Protein AF-A0A3C0EAF1-F1 (afdb_monomer_lite)

Structure (mmCIF, N/CA/C/O backbone):
data_AF-A0A3C0EAF1-F1
#
_entry.id   AF-A0A3C0EAF1-F1
#
loop_
_atom_site.group_PDB
_atom_site.id
_atom_site.type_symbol
_atom_site.label_atom_id
_atom_site.label_alt_id
_atom_site.label_comp_id
_atom_site.label_asym_id
_atom_site.label_entity_id
_atom_site.label_seq_id
_atom_site.pdbx_PDB_ins_code
_atom_site.Cartn_x
_atom_site.Cartn_y
_atom_site.Cartn_z
_atom_site.occupancy
_atom_site.B_iso_or_equiv
_atom_site.auth_seq_id
_atom_site.auth_comp_id
_atom_site.auth_asym_id
_atom_site.auth_atom_id
_atom_site.pdbx_PDB_model_num
ATOM 1 N N . GLY A 1 1 ? -20.455 -14.169 -0.535 1.00 46.34 1 GLY A N 1
ATOM 2 C CA . GLY A 1 1 ? -19.881 -13.052 -1.312 1.00 46.34 1 GLY A CA 1
ATOM 3 C C . GLY A 1 1 ? -18.701 -12.493 -0.552 1.00 46.34 1 GLY A C 1
ATOM 4 O O . GLY A 1 1 ? -18.657 -12.660 0.659 1.00 46.34 1 GLY A O 1
ATOM 5 N N . VAL A 1 2 ? -17.739 -11.881 -1.233 1.00 56.22 2 VAL A N 1
ATOM 6 C CA . VAL A 1 2 ? -16.547 -11.317 -0.595 1.00 56.22 2 VAL A CA 1
ATOM 7 C C . VAL A 1 2 ? -16.363 -9.895 -1.119 1.00 56.22 2 VAL A C 1
ATOM 9 O O . VAL A 1 2 ? -16.446 -9.686 -2.329 1.00 56.22 2 VAL A O 1
ATOM 12 N N . ARG A 1 3 ? -16.183 -8.911 -0.231 1.00 74.06 3 ARG A N 1
ATOM 13 C CA . ARG A 1 3 ? -16.094 -7.487 -0.600 1.00 74.06 3 ARG A CA 1
ATOM 14 C C . ARG A 1 3 ? -14.735 -6.917 -0.201 1.00 74.06 3 ARG A C 1
ATOM 16 O O . ARG A 1 3 ? -14.158 -7.319 0.808 1.00 74.06 3 ARG A O 1
ATOM 23 N N . ARG A 1 4 ? -14.242 -5.956 -0.991 1.00 83.31 4 ARG A N 1
ATOM 24 C CA . ARG A 1 4 ? -13.097 -5.114 -0.617 1.00 83.31 4 ARG A CA 1
ATOM 25 C C . ARG A 1 4 ? -13.364 -4.461 0.738 1.00 83.31 4 ARG A C 1
ATOM 27 O O . ARG A 1 4 ? -14.436 -3.886 0.929 1.00 83.31 4 ARG A O 1
ATOM 34 N N . SER A 1 5 ? -12.394 -4.544 1.645 1.00 92.19 5 SER A N 1
ATOM 35 C CA . SER A 1 5 ? -12.502 -3.965 2.980 1.00 92.19 5 SER A CA 1
ATOM 36 C C . SER A 1 5 ? -11.502 -2.821 3.172 1.00 92.19 5 SER A C 1
ATOM 38 O O . SER A 1 5 ? -10.292 -3.059 3.267 1.00 92.19 5 SER A O 1
ATOM 40 N N . PRO A 1 6 ? -11.979 -1.569 3.281 1.00 95.62 6 PRO A N 1
ATOM 41 C CA . PRO A 1 6 ? -11.163 -0.439 3.717 1.00 95.62 6 PRO A CA 1
ATOM 42 C C . PRO A 1 6 ? -10.532 -0.655 5.092 1.00 95.62 6 PRO A C 1
ATOM 44 O O . PRO A 1 6 ? -9.371 -0.299 5.286 1.00 95.62 6 PRO A O 1
ATOM 47 N N . TYR A 1 7 ? -11.262 -1.284 6.017 1.00 96.50 7 TYR A N 1
ATOM 48 C CA . TYR A 1 7 ? -10.793 -1.589 7.367 1.00 96.50 7 TYR A CA 1
ATOM 49 C C . TYR A 1 7 ? -9.615 -2.561 7.348 1.00 96.50 7 TYR A C 1
ATOM 51 O O . TYR A 1 7 ? -8.527 -2.233 7.824 1.00 96.50 7 TYR A O 1
ATOM 59 N N . ARG A 1 8 ? -9.779 -3.727 6.723 1.00 95.88 8 ARG A N 1
ATOM 60 C CA . ARG A 1 8 ? -8.709 -4.720 6.633 1.00 95.88 8 ARG A CA 1
ATOM 61 C C . ARG A 1 8 ? -7.520 -4.201 5.844 1.00 95.88 8 ARG A C 1
ATOM 63 O O . ARG A 1 8 ? -6.385 -4.420 6.253 1.00 95.88 8 ARG A O 1
ATOM 70 N N . THR A 1 9 ? -7.766 -3.441 4.776 1.00 95.50 9 THR A N 1
ATOM 71 C CA . THR A 1 9 ? -6.707 -2.764 4.015 1.00 95.50 9 THR A CA 1
ATOM 72 C C . THR A 1 9 ? -5.908 -1.812 4.908 1.00 95.50 9 THR A C 1
ATOM 74 O O . THR A 1 9 ? -4.679 -1.873 4.927 1.00 95.50 9 THR A O 1
ATOM 77 N N . LEU A 1 10 ? -6.582 -0.958 5.682 1.00 97.38 10 LEU A N 1
ATOM 78 C CA . LEU A 1 10 ? -5.939 -0.025 6.607 1.00 97.38 10 LEU A CA 1
ATOM 79 C C . LEU A 1 10 ? -5.069 -0.762 7.628 1.00 97.38 10 LEU A C 1
ATOM 81 O O . LEU A 1 10 ? -3.889 -0.438 7.765 1.00 97.38 10 LEU A O 1
ATOM 85 N N . ILE A 1 11 ? -5.628 -1.767 8.305 1.00 96.69 11 ILE A N 1
ATOM 86 C CA . ILE A 1 11 ? -4.909 -2.542 9.322 1.00 96.69 11 ILE A CA 1
ATOM 87 C C . ILE A 1 11 ? -3.706 -3.260 8.712 1.00 96.69 11 ILE A C 1
ATOM 89 O O . ILE A 1 11 ? -2.589 -3.123 9.211 1.00 96.69 11 ILE A O 1
ATOM 93 N N . LEU A 1 12 ? -3.901 -3.970 7.603 1.00 95.19 12 LEU A N 1
ATOM 94 C CA . LEU A 1 12 ? -2.853 -4.738 6.941 1.00 95.19 12 LEU A CA 1
ATOM 95 C C . LEU A 1 12 ? -1.679 -3.847 6.526 1.00 95.19 12 LEU A C 1
ATOM 97 O O . LEU A 1 12 ? -0.526 -4.117 6.876 1.00 95.19 12 LEU A O 1
ATOM 101 N N . PHE A 1 13 ? -1.949 -2.755 5.806 1.00 94.12 13 PHE A N 1
ATOM 102 C CA . PHE A 1 13 ? -0.883 -1.868 5.343 1.00 94.12 13 PHE A CA 1
ATOM 103 C C . PHE A 1 13 ? -0.254 -1.068 6.488 1.00 94.12 13 PHE A C 1
ATOM 105 O O . PHE A 1 13 ? 0.956 -0.832 6.450 1.00 94.12 13 PHE A O 1
ATOM 112 N N . GLY A 1 14 ? -1.013 -0.713 7.526 1.00 94.75 14 GLY A N 1
ATOM 113 C CA . GLY A 1 14 ? -0.477 -0.089 8.736 1.00 94.75 14 GLY A CA 1
ATOM 114 C C . GLY A 1 14 ? 0.487 -0.994 9.507 1.00 94.75 14 GLY A C 1
ATOM 115 O O . GLY A 1 14 ? 1.569 -0.557 9.902 1.00 94.75 14 GLY A O 1
ATOM 116 N N . LEU A 1 15 ? 0.161 -2.283 9.640 1.00 94.31 15 LEU A N 1
ATOM 117 C CA . LEU A 1 15 ? 1.018 -3.273 10.303 1.00 94.31 15 LEU A CA 1
ATOM 118 C C . LEU A 1 15 ? 2.218 -3.712 9.446 1.00 94.31 15 LEU A C 1
ATOM 120 O O . LEU A 1 15 ? 3.206 -4.225 9.983 1.00 94.31 15 LEU A O 1
ATOM 124 N N . SER A 1 16 ? 2.183 -3.481 8.129 1.00 90.44 16 SER A N 1
ATOM 125 C CA . SER A 1 16 ? 3.264 -3.873 7.209 1.00 90.44 16 SER A CA 1
ATOM 126 C C . SER A 1 16 ? 4.592 -3.152 7.467 1.00 90.44 16 SER A C 1
ATOM 128 O O . SER A 1 16 ? 5.666 -3.659 7.132 1.00 90.44 16 SER A O 1
ATOM 130 N N . ALA A 1 17 ? 4.555 -1.974 8.096 1.00 84.06 17 ALA A N 1
ATOM 131 C CA . ALA A 1 17 ? 5.750 -1.184 8.349 1.00 84.06 17 ALA A CA 1
ATOM 132 C C . ALA A 1 17 ? 6.759 -1.956 9.221 1.00 84.06 17 ALA A C 1
ATOM 134 O O . ALA A 1 17 ? 6.508 -2.240 10.391 1.00 84.06 17 ALA A O 1
ATOM 135 N N . ARG A 1 18 ? 7.941 -2.243 8.653 1.00 79.75 18 ARG A N 1
ATOM 136 C CA . ARG A 1 18 ? 9.052 -2.965 9.314 1.00 79.75 18 ARG A CA 1
ATOM 137 C C . ARG A 1 18 ? 8.671 -4.380 9.788 1.00 79.75 18 ARG A C 1
ATOM 139 O O . ARG A 1 18 ? 9.270 -4.892 10.741 1.00 79.75 18 ARG A O 1
ATOM 146 N N . THR A 1 19 ? 7.714 -5.014 9.112 1.00 87.25 19 THR A N 1
ATOM 147 C CA . THR A 1 19 ? 7.252 -6.383 9.381 1.00 87.25 19 THR A CA 1
ATOM 148 C C . THR A 1 19 ? 7.494 -7.243 8.144 1.00 87.25 19 THR A C 1
ATOM 150 O O . THR A 1 19 ? 7.142 -6.847 7.040 1.00 87.25 19 THR A O 1
ATOM 153 N N . LYS A 1 20 ? 8.130 -8.410 8.310 1.00 86.75 20 LYS A N 1
ATOM 154 C CA . LYS A 1 20 ? 8.327 -9.368 7.207 1.00 86.75 20 LYS A CA 1
ATOM 155 C C . LYS A 1 20 ? 6.996 -10.022 6.836 1.00 86.75 20 LYS A C 1
ATOM 157 O O . LYS A 1 20 ? 6.225 -10.339 7.738 1.00 86.75 20 LYS A O 1
ATOM 162 N N . ASP A 1 21 ? 6.793 -10.326 5.558 1.00 84.25 21 ASP A N 1
ATOM 163 C CA . ASP A 1 21 ? 5.508 -10.802 5.022 1.00 84.25 21 ASP A CA 1
ATOM 164 C C . ASP A 1 21 ? 4.920 -11.998 5.784 1.00 84.25 21 ASP A C 1
ATOM 166 O O . ASP A 1 21 ? 3.780 -11.926 6.228 1.00 84.25 21 ASP A O 1
ATOM 170 N N . ARG A 1 22 ? 5.706 -13.054 6.050 1.00 86.00 22 ARG A N 1
ATOM 171 C CA . ARG A 1 22 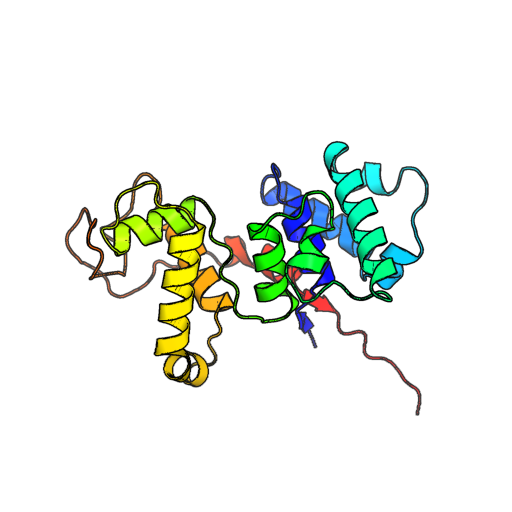? 5.225 -14.228 6.814 1.00 86.00 22 ARG A CA 1
ATOM 172 C C . ARG A 1 22 ? 4.714 -13.872 8.214 1.00 86.00 22 ARG A C 1
ATOM 174 O O . ARG A 1 22 ? 3.721 -14.426 8.673 1.00 86.00 22 ARG A O 1
ATOM 181 N N . LEU A 1 23 ? 5.403 -12.959 8.902 1.00 89.69 23 LEU A N 1
ATOM 182 C CA . LEU A 1 23 ? 4.977 -12.496 10.222 1.00 89.69 23 LEU A CA 1
ATOM 183 C C . LEU A 1 23 ? 3.741 -11.596 10.104 1.00 89.69 23 LEU A C 1
ATOM 185 O O . LEU A 1 23 ? 2.826 -11.730 10.907 1.00 89.69 23 LEU A O 1
ATOM 189 N N . LEU A 1 24 ? 3.699 -10.722 9.095 1.00 91.06 24 LEU A N 1
ATOM 190 C CA . LEU A 1 24 ? 2.567 -9.833 8.846 1.00 91.06 24 LEU A CA 1
ATOM 191 C C . LEU A 1 24 ? 1.280 -10.616 8.586 1.00 91.06 24 LEU A C 1
ATOM 193 O O . LEU A 1 24 ? 0.262 -10.297 9.190 1.00 91.06 24 LEU A O 1
ATOM 197 N N . VAL A 1 25 ? 1.333 -11.639 7.729 1.00 90.12 25 VAL A N 1
ATOM 198 C CA . VAL A 1 25 ? 0.182 -12.494 7.408 1.00 90.12 25 VAL A CA 1
ATOM 199 C C . VAL A 1 25 ? -0.364 -13.137 8.681 1.00 90.12 25 VAL A C 1
ATOM 201 O O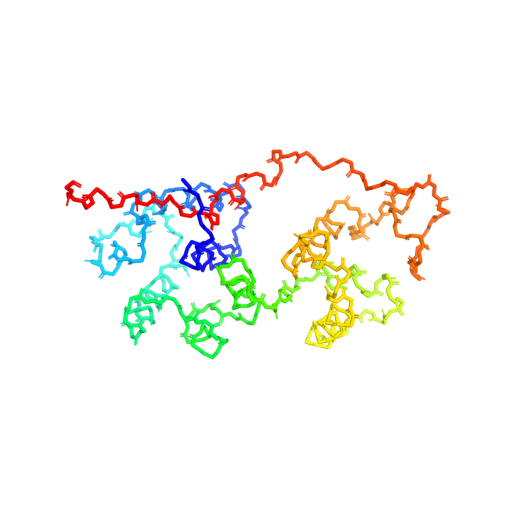 . VAL A 1 25 ? -1.547 -12.992 8.984 1.00 90.12 25 VAL A O 1
ATOM 204 N N . ARG A 1 26 ? 0.509 -13.750 9.492 1.00 90.69 26 ARG A N 1
ATOM 205 C CA . ARG A 1 26 ? 0.120 -14.348 10.778 1.00 90.69 26 ARG A CA 1
ATOM 206 C C . ARG A 1 26 ? -0.522 -13.329 11.722 1.00 90.69 26 ARG A C 1
ATOM 208 O O . ARG A 1 26 ? -1.594 -13.584 12.258 1.00 90.69 26 ARG A O 1
ATOM 215 N N . MET A 1 27 ? 0.112 -12.167 11.884 1.00 93.38 27 MET A N 1
ATOM 216 C CA . MET A 1 27 ? -0.397 -11.084 12.728 1.00 93.38 27 MET A CA 1
ATOM 217 C C . MET A 1 27 ? -1.767 -10.587 12.260 1.00 93.38 27 MET A C 1
ATOM 219 O O . MET A 1 27 ? -2.647 -10.376 13.086 1.00 93.38 27 MET A O 1
ATOM 223 N N . CYS A 1 28 ? -1.969 -10.422 10.950 1.00 93.88 28 CYS A N 1
ATOM 224 C CA . CYS A 1 28 ? -3.254 -9.999 10.397 1.00 93.88 28 CYS A CA 1
ATOM 225 C C . CYS A 1 28 ? -4.334 -11.069 10.593 1.00 93.88 28 CYS A C 1
ATOM 227 O O . CYS A 1 28 ? -5.458 -10.720 10.936 1.00 93.88 28 CYS A O 1
ATOM 229 N N . HIS A 1 29 ? -4.009 -12.359 10.451 1.00 93.00 29 HIS A N 1
ATOM 230 C CA . HIS A 1 29 ? -4.948 -13.439 10.774 1.00 93.00 29 HIS A CA 1
ATOM 231 C C . HIS A 1 29 ? -5.385 -13.400 12.239 1.00 93.00 29 HIS A C 1
ATOM 233 O O . HIS A 1 29 ? -6.584 -13.432 12.520 1.00 93.00 29 HIS A O 1
ATOM 239 N N . ASP A 1 30 ? -4.439 -13.297 13.175 1.00 94.12 30 ASP A N 1
ATOM 240 C CA . ASP A 1 30 ? -4.760 -13.203 14.601 1.00 94.12 30 ASP A CA 1
ATOM 241 C C . ASP A 1 30 ? -5.565 -11.938 14.917 1.00 94.12 30 ASP A C 1
ATOM 243 O O . ASP A 1 30 ? -6.548 -11.996 15.663 1.00 94.12 30 ASP A O 1
ATOM 247 N N . PHE A 1 31 ? -5.212 -10.817 14.286 1.00 95.44 31 PHE A N 1
ATOM 248 C CA . PHE A 1 31 ? -5.923 -9.556 14.436 1.00 95.44 31 PHE A CA 1
ATOM 249 C C . PHE A 1 31 ? -7.361 -9.648 13.926 1.00 95.44 31 PHE A C 1
ATOM 251 O O . PHE A 1 31 ? -8.279 -9.353 14.683 1.00 95.44 31 PHE A O 1
ATOM 258 N N . PHE A 1 32 ? -7.589 -10.113 12.696 1.00 94.62 32 PHE A N 1
ATOM 259 C CA . PHE A 1 32 ? -8.936 -10.212 12.122 1.00 94.62 32 PHE A CA 1
ATOM 260 C C . PHE A 1 32 ? -9.773 -11.333 12.736 1.00 94.62 32 PHE A C 1
ATOM 262 O O . PHE A 1 32 ? -10.998 -11.275 12.688 1.00 94.62 32 PHE A O 1
ATOM 269 N N . ARG A 1 33 ? -9.154 -12.330 13.371 1.00 93.38 33 ARG A N 1
ATOM 270 C CA . ARG A 1 33 ? -9.881 -13.287 14.212 1.00 93.38 33 ARG A CA 1
ATOM 271 C C . ARG A 1 33 ? -10.426 -12.620 15.477 1.00 93.38 33 ARG A C 1
ATOM 273 O O . ARG A 1 33 ? -11.538 -12.929 15.894 1.00 93.38 33 ARG A O 1
ATOM 280 N N . ARG A 1 34 ? -9.666 -11.706 16.090 1.00 94.62 34 ARG A N 1
ATOM 281 C CA . ARG A 1 34 ? -10.076 -10.986 17.310 1.00 94.62 34 ARG A CA 1
ATOM 282 C C . ARG A 1 34 ? -10.979 -9.777 17.029 1.00 94.62 34 ARG A C 1
ATOM 284 O O . ARG A 1 34 ? -11.875 -9.493 17.832 1.00 94.62 34 ARG A O 1
ATOM 291 N N . PHE A 1 35 ? -10.729 -9.085 15.922 1.00 94.56 35 PHE A N 1
ATOM 292 C CA . PHE A 1 35 ? -11.394 -7.869 15.452 1.00 94.56 35 PHE A CA 1
ATOM 293 C C . PHE A 1 35 ? -11.758 -8.034 13.964 1.00 94.56 35 PHE A C 1
ATOM 295 O O . PHE A 1 35 ? -11.071 -7.515 13.085 1.00 94.56 35 PHE A O 1
ATOM 302 N N . PRO A 1 36 ? -12.803 -8.816 13.647 1.00 92.44 36 PRO A N 1
ATOM 303 C CA . PRO A 1 36 ? -13.172 -9.112 12.263 1.00 92.44 36 PRO A CA 1
ATOM 304 C C . PRO A 1 36 ? -13.652 -7.896 11.467 1.00 92.44 36 PRO A C 1
ATOM 306 O O . PRO A 1 36 ? -13.513 -7.915 10.241 1.00 92.44 36 PRO A O 1
ATOM 309 N N . THR A 1 37 ? -14.189 -6.877 12.148 1.00 93.38 37 THR A N 1
ATOM 310 C CA . THR A 1 37 ? -14.768 -5.663 11.558 1.00 93.38 37 THR A CA 1
ATOM 311 C C . THR A 1 37 ? -14.384 -4.408 12.352 1.00 93.38 37 THR A C 1
ATOM 313 O O . THR A 1 37 ? -13.954 -4.498 13.512 1.00 93.38 37 THR A O 1
ATOM 316 N N . SER A 1 38 ? -14.578 -3.231 11.748 1.00 94.38 38 SER A N 1
ATOM 317 C CA . SER A 1 38 ? -14.427 -1.926 12.404 1.00 94.38 38 SER A CA 1
ATOM 318 C C . SER A 1 38 ? -15.290 -1.810 13.654 1.00 94.38 38 SER A C 1
ATOM 320 O O . SER A 1 38 ? -14.798 -1.393 14.696 1.00 94.38 38 SER A O 1
ATOM 322 N N . GLU A 1 39 ? -16.544 -2.249 13.604 1.00 94.56 39 GLU A N 1
ATOM 323 C CA . GLU A 1 39 ? -17.491 -2.146 14.720 1.00 94.56 39 GLU A CA 1
ATOM 324 C C . GLU A 1 39 ? -16.982 -2.939 15.925 1.00 94.56 39 GLU A C 1
ATOM 326 O O . GLU A 1 39 ? -16.999 -2.445 17.054 1.00 94.56 39 GLU A O 1
ATOM 331 N N . ARG A 1 40 ? -16.442 -4.145 15.690 1.00 94.94 40 ARG A N 1
ATOM 332 C CA . ARG A 1 40 ? -15.859 -4.953 16.767 1.00 94.94 40 ARG A CA 1
ATOM 333 C C . ARG A 1 40 ? -14.598 -4.318 17.350 1.00 94.94 40 ARG A C 1
ATOM 335 O O . ARG A 1 40 ? -14.374 -4.448 18.550 1.00 94.94 40 ARG A O 1
ATOM 342 N N . LEU A 1 41 ? -13.783 -3.643 16.539 1.00 95.81 41 LEU A N 1
ATOM 343 C CA . LEU A 1 41 ? -12.640 -2.874 17.042 1.00 95.81 41 LEU A CA 1
ATOM 344 C C . LEU A 1 41 ? -13.101 -1.693 17.912 1.00 95.81 41 LEU A C 1
ATOM 346 O O . LEU A 1 41 ? -12.521 -1.442 18.966 1.00 95.81 41 LEU A O 1
ATOM 350 N N . LEU A 1 42 ? -14.153 -0.985 17.495 1.00 97.00 42 LEU A N 1
ATOM 351 C CA . LEU A 1 42 ? -14.659 0.214 18.172 1.00 97.00 42 LEU A CA 1
ATOM 352 C C . LEU A 1 42 ? -15.316 -0.066 19.525 1.00 97.00 42 LEU A C 1
ATOM 354 O O . LEU A 1 42 ? -15.292 0.817 20.385 1.00 97.00 42 LEU A O 1
ATOM 358 N N . GLN A 1 43 ? -15.829 -1.284 19.732 1.00 96.25 43 GLN A N 1
ATOM 359 C CA . GLN A 1 43 ? -16.286 -1.784 21.038 1.00 96.25 43 GLN A CA 1
ATOM 360 C C . GLN A 1 43 ? -15.156 -1.873 22.079 1.00 96.25 43 GLN A C 1
ATOM 362 O O . GLN A 1 43 ? -15.430 -2.041 23.265 1.00 96.25 43 GLN A O 1
ATOM 367 N N . GLY A 1 44 ? -13.896 -1.753 21.652 1.00 92.62 44 GLY A N 1
ATOM 368 C CA . GLY A 1 44 ? -12.727 -1.793 22.518 1.00 92.62 44 GLY A CA 1
ATOM 369 C C . GLY A 1 44 ? -12.182 -3.202 22.746 1.00 92.62 44 GLY A C 1
ATOM 370 O O . GLY A 1 44 ? -12.604 -4.198 22.149 1.00 92.62 44 GLY A O 1
ATOM 371 N N . TRP A 1 45 ? -11.177 -3.277 23.609 1.00 94.62 45 TRP A N 1
ATOM 372 C CA . TRP A 1 45 ? -10.432 -4.492 23.918 1.00 94.62 45 TRP A CA 1
ATOM 373 C C . TRP A 1 45 ? -9.989 -4.485 25.377 1.00 94.62 45 TRP A C 1
ATOM 375 O O . TRP A 1 45 ? -9.912 -3.427 25.998 1.00 94.62 45 TRP A O 1
ATOM 385 N N . ALA A 1 46 ? -9.721 -5.669 25.923 1.00 92.69 46 ALA A N 1
ATOM 386 C CA . ALA A 1 46 ? -9.198 -5.782 27.277 1.00 92.69 46 ALA A CA 1
ATOM 387 C C . ALA A 1 46 ? -7.713 -5.397 27.314 1.00 92.69 46 ALA A C 1
ATOM 389 O O . ALA A 1 46 ? -7.000 -5.508 26.307 1.00 92.69 46 ALA A O 1
ATOM 390 N N . ASP A 1 47 ? -7.228 -4.995 28.487 1.00 88.62 47 ASP A N 1
ATOM 391 C CA . ASP A 1 47 ? -5.805 -4.742 28.696 1.00 88.62 47 ASP A CA 1
ATOM 392 C C . ASP A 1 47 ? -4.977 -5.975 28.310 1.00 88.62 47 ASP A C 1
ATOM 394 O O . ASP A 1 47 ? -5.267 -7.108 28.700 1.00 88.62 47 ASP A O 1
ATOM 398 N N . GLY A 1 48 ? -3.942 -5.761 27.498 1.00 87.44 48 GLY A N 1
ATOM 399 C CA . GLY A 1 48 ? -3.083 -6.836 27.001 1.00 87.44 48 GLY A CA 1
ATOM 400 C C . GLY A 1 48 ? -3.560 -7.542 25.727 1.00 87.44 48 GLY A C 1
ATOM 401 O O . GLY A 1 48 ? -2.775 -8.289 25.142 1.00 87.44 48 GLY A O 1
ATOM 402 N N . ASP A 1 49 ? -4.785 -7.307 25.235 1.00 90.19 49 ASP A N 1
ATOM 403 C CA . ASP A 1 49 ? -5.271 -7.953 24.000 1.00 90.19 49 ASP A CA 1
ATOM 404 C C . ASP A 1 49 ? -4.387 -7.595 22.799 1.00 90.19 49 ASP A C 1
ATOM 406 O O . ASP A 1 49 ? -3.930 -8.473 22.064 1.00 90.19 49 ASP A O 1
ATOM 410 N N . LEU A 1 50 ? -4.089 -6.303 22.624 1.00 92.25 50 LEU A N 1
ATOM 411 C CA . LEU A 1 50 ? -3.236 -5.850 21.527 1.00 92.25 50 LEU A CA 1
ATOM 412 C C . LEU A 1 50 ? -1.775 -6.295 21.694 1.00 92.25 50 LEU A C 1
ATOM 414 O O . LEU A 1 50 ? -1.137 -6.583 20.686 1.00 92.25 50 LEU A O 1
ATOM 418 N N . ASP A 1 51 ? -1.245 -6.413 22.921 1.00 91.25 51 ASP A N 1
ATOM 419 C CA . ASP A 1 51 ? 0.135 -6.894 23.160 1.00 91.25 51 ASP A CA 1
ATOM 420 C C . ASP A 1 51 ? 0.386 -8.290 22.596 1.00 91.25 51 ASP A C 1
ATOM 422 O O . ASP A 1 51 ? 1.497 -8.610 22.178 1.00 91.25 51 ASP A O 1
ATOM 426 N N . ARG A 1 52 ? -0.649 -9.132 22.606 1.00 91.06 52 ARG A N 1
ATOM 427 C CA . ARG A 1 52 ? -0.564 -10.522 22.151 1.00 91.06 52 ARG A CA 1
ATOM 428 C C . ARG A 1 52 ? -0.615 -10.649 20.630 1.00 91.06 52 ARG A C 1
ATOM 430 O O . ARG A 1 52 ? -0.232 -11.690 20.107 1.00 91.06 52 ARG A O 1
ATOM 437 N N . ILE A 1 53 ? -1.099 -9.618 19.936 1.00 91.69 53 ILE A N 1
ATOM 438 C CA . ILE A 1 53 ? -1.406 -9.663 18.500 1.00 91.69 53 ILE A CA 1
ATOM 439 C C . ILE A 1 53 ? -0.442 -8.786 17.698 1.00 91.69 53 ILE A C 1
ATOM 441 O O . ILE A 1 53 ? 0.054 -9.203 16.651 1.00 91.69 53 ILE A O 1
ATOM 445 N N . VAL A 1 54 ? -0.177 -7.564 18.169 1.00 92.19 54 VAL A N 1
ATOM 446 C CA . VAL A 1 54 ? 0.654 -6.581 17.466 1.00 92.19 54 VAL A CA 1
ATOM 447 C C . VAL A 1 54 ? 1.946 -6.299 18.218 1.00 92.19 54 VAL A C 1
ATOM 449 O O . VAL A 1 54 ? 2.059 -6.493 19.424 1.00 92.19 54 VAL A O 1
ATOM 452 N N . ARG A 1 55 ? 2.959 -5.803 17.505 1.00 90.56 55 ARG A N 1
ATOM 453 C CA . ARG A 1 55 ? 4.228 -5.423 18.138 1.00 90.56 55 ARG A CA 1
ATOM 454 C C . ARG A 1 55 ? 4.031 -4.151 18.965 1.00 90.56 55 ARG A C 1
ATOM 456 O O . ARG A 1 55 ? 3.241 -3.291 18.591 1.00 90.56 55 ARG A O 1
ATOM 463 N N . VAL A 1 56 ? 4.830 -3.974 20.021 1.00 81.12 56 VAL A N 1
ATOM 464 C CA . VAL A 1 56 ? 4.755 -2.819 20.948 1.00 81.12 56 VAL A CA 1
ATOM 465 C C . VAL A 1 56 ? 4.658 -1.468 20.217 1.00 81.12 56 VAL A C 1
ATOM 467 O O . VAL A 1 56 ? 3.818 -0.639 20.549 1.00 81.12 56 VAL A O 1
ATOM 470 N N . GLY A 1 57 ? 5.451 -1.260 19.160 1.00 85.56 57 GLY A N 1
ATOM 471 C CA . GLY A 1 57 ? 5.443 -0.014 18.379 1.00 85.56 57 GLY A CA 1
ATOM 472 C C . GLY A 1 57 ? 4.250 0.183 17.431 1.00 85.56 57 GLY A C 1
ATOM 473 O O . GLY A 1 57 ? 4.168 1.223 16.786 1.00 85.56 57 GLY A O 1
ATOM 474 N N . GLN A 1 58 ? 3.352 -0.796 17.310 1.00 92.38 58 GLN A N 1
ATOM 475 C CA . GLN A 1 58 ? 2.202 -0.775 16.397 1.00 92.38 58 GLN A CA 1
ATOM 476 C C . GLN A 1 58 ? 0.872 -0.518 17.109 1.00 92.38 58 GLN A C 1
ATOM 478 O O . GLN A 1 58 ? -0.085 -0.110 16.456 1.00 92.38 58 GLN A O 1
ATOM 483 N N . LYS A 1 59 ? 0.801 -0.681 18.435 1.00 93.38 59 LYS A N 1
ATOM 484 C CA . LYS A 1 59 ? -0.407 -0.338 19.200 1.00 93.38 59 LYS A CA 1
ATOM 485 C C . LYS A 1 59 ? -0.874 1.105 19.000 1.00 93.38 59 LYS A C 1
ATOM 487 O O . LYS A 1 59 ? -2.059 1.274 18.729 1.00 93.38 59 LYS A O 1
ATOM 492 N N . PRO A 1 60 ? 0.016 2.125 18.998 1.00 95.06 60 PRO A N 1
ATOM 493 C CA . PRO A 1 60 ? -0.430 3.504 18.805 1.00 95.06 60 PRO A CA 1
ATOM 494 C C . PRO A 1 60 ? -1.076 3.745 17.436 1.00 95.06 60 PRO A C 1
ATOM 496 O O . PRO A 1 60 ? -1.866 4.671 17.285 1.00 95.06 60 PRO A O 1
ATOM 499 N N . PHE A 1 61 ? -0.736 2.933 16.427 1.00 96.62 61 PHE A N 1
ATOM 500 C CA . PHE A 1 61 ? -1.416 2.962 15.134 1.00 96.62 61 PHE A CA 1
ATOM 501 C C . PHE A 1 61 ? -2.838 2.398 15.249 1.00 96.62 61 PHE A C 1
ATOM 503 O O . PHE A 1 61 ? -3.763 3.028 14.752 1.00 96.62 61 PHE A O 1
ATOM 510 N N . ILE A 1 62 ? -3.032 1.261 15.929 1.00 97.19 62 ILE A N 1
ATOM 511 C CA . ILE A 1 62 ? -4.362 0.658 16.124 1.00 97.19 62 ILE A CA 1
ATOM 512 C C . ILE A 1 62 ? -5.277 1.582 16.933 1.00 97.19 62 ILE A C 1
ATOM 514 O O . ILE A 1 62 ? -6.419 1.804 16.541 1.00 97.19 62 ILE A O 1
ATOM 518 N N . GLU A 1 63 ? -4.763 2.164 18.016 1.00 96.69 63 GLU A N 1
ATOM 519 C CA . GLU A 1 63 ? -5.483 3.140 18.843 1.00 96.69 63 GLU A CA 1
ATOM 520 C C . GLU A 1 63 ? -5.891 4.369 18.025 1.00 96.69 63 GLU A C 1
ATOM 522 O O . GLU A 1 63 ? -7.055 4.765 18.029 1.00 96.69 63 GLU A O 1
ATOM 527 N N . SER A 1 64 ? -4.956 4.934 17.255 1.00 98.00 64 SER A N 1
ATOM 528 C CA . SER A 1 64 ? -5.239 6.083 16.394 1.00 98.00 64 SER A CA 1
ATOM 529 C C . SER A 1 64 ? -6.209 5.744 15.261 1.00 98.00 64 SER A C 1
ATOM 531 O O . SER A 1 64 ? -7.059 6.567 14.933 1.00 98.00 64 SER A O 1
ATOM 533 N N . ALA A 1 65 ? -6.120 4.545 14.680 1.00 98.19 65 ALA A N 1
ATOM 534 C CA . ALA A 1 65 ? -7.053 4.081 13.662 1.00 98.19 65 ALA A CA 1
ATOM 535 C C . ALA A 1 65 ? -8.466 3.942 14.240 1.00 98.19 65 ALA A C 1
ATOM 537 O O . ALA A 1 65 ? -9.411 4.444 13.643 1.00 98.19 65 ALA A O 1
ATOM 538 N N . ALA A 1 66 ? -8.611 3.324 15.416 1.00 98.19 66 ALA A N 1
ATOM 539 C CA . ALA A 1 66 ? -9.898 3.203 16.096 1.00 98.19 66 ALA A CA 1
ATOM 540 C C . ALA A 1 66 ? -10.503 4.578 16.418 1.00 98.19 66 ALA A C 1
ATOM 542 O O . ALA A 1 66 ? -11.693 4.780 16.192 1.00 98.19 66 ALA A O 1
ATOM 543 N N . GLN A 1 67 ? -9.687 5.529 16.883 1.00 98.50 67 GLN A N 1
ATOM 544 C CA . GLN A 1 67 ? -10.133 6.896 17.154 1.00 98.50 67 GLN A CA 1
ATOM 545 C C . GLN A 1 67 ? -10.645 7.589 15.884 1.00 98.50 67 GLN A C 1
ATOM 547 O O . GLN A 1 67 ? -11.788 8.025 15.854 1.00 98.50 67 GLN A O 1
ATOM 552 N N . VAL A 1 68 ? -9.853 7.618 14.809 1.00 98.50 68 VAL A N 1
ATOM 553 C CA . VAL A 1 68 ? -10.257 8.288 13.560 1.00 98.50 68 VAL A CA 1
ATOM 554 C C . VAL A 1 68 ? -11.494 7.635 12.943 1.00 98.50 68 VAL A C 1
ATOM 556 O O . VAL A 1 68 ? -12.371 8.341 12.458 1.00 98.50 68 VAL A O 1
ATOM 559 N N . ILE A 1 69 ? -11.600 6.303 12.977 1.00 98.31 69 ILE A N 1
ATOM 560 C CA . ILE A 1 69 ? -12.797 5.597 12.498 1.00 98.31 69 ILE A CA 1
ATOM 561 C C . ILE A 1 69 ? -14.021 5.988 13.341 1.00 98.31 69 ILE A C 1
ATOM 563 O O . ILE A 1 69 ? -15.098 6.190 12.789 1.00 98.31 69 ILE A O 1
ATOM 567 N N . ARG A 1 70 ? -13.873 6.123 14.665 1.00 98.00 70 ARG A N 1
ATOM 568 C CA . ARG A 1 70 ? -14.950 6.588 15.552 1.00 98.00 70 ARG A CA 1
ATOM 569 C C . ARG A 1 70 ? -15.398 8.006 15.200 1.00 98.00 70 ARG A C 1
ATOM 571 O O . ARG A 1 70 ? -16.597 8.248 15.126 1.00 98.00 70 ARG A O 1
ATOM 578 N N . ASP A 1 71 ? -14.445 8.895 14.937 1.00 97.75 71 ASP A N 1
ATOM 579 C CA . ASP A 1 71 ? -14.706 10.289 14.555 1.00 97.75 71 ASP A CA 1
ATOM 580 C C . ASP A 1 71 ? -15.385 10.404 13.176 1.00 97.75 71 ASP A C 1
ATOM 582 O O . ASP A 1 71 ? -16.025 11.409 12.884 1.00 97.75 71 ASP A O 1
ATOM 586 N N . HIS A 1 72 ? -15.294 9.356 12.351 1.00 96.94 72 HIS A N 1
ATOM 587 C CA . HIS A 1 72 ? -15.964 9.222 11.053 1.00 96.94 72 HIS A CA 1
ATOM 588 C C . HIS A 1 72 ? -17.157 8.250 11.114 1.00 96.94 72 HIS A C 1
ATOM 590 O O . HIS A 1 72 ? -17.406 7.495 10.173 1.00 96.94 72 HIS A O 1
ATOM 596 N N . GLU A 1 73 ? -17.879 8.237 12.238 1.00 95.69 73 GLU A N 1
ATOM 597 C CA . GLU A 1 73 ? -19.138 7.491 12.417 1.00 95.69 73 GLU A CA 1
ATOM 598 C C . GLU A 1 73 ? -19.006 5.978 12.165 1.00 95.69 73 GLU A C 1
ATOM 600 O O . GLU A 1 73 ? -19.917 5.311 11.679 1.00 95.69 73 GLU A O 1
ATOM 605 N N . GLY A 1 74 ? -17.844 5.413 12.490 1.00 95.06 74 GLY A N 1
ATOM 606 C CA . GLY A 1 74 ? -17.556 3.994 12.297 1.00 95.06 74 GLY A CA 1
ATOM 607 C C . GLY A 1 74 ? -17.005 3.639 10.916 1.00 95.06 74 GLY A C 1
ATOM 608 O O . GLY A 1 74 ? -16.684 2.476 10.672 1.00 95.06 74 GLY A O 1
ATOM 609 N N . VAL A 1 75 ? -16.832 4.615 10.022 1.00 95.50 75 VAL A N 1
ATOM 610 C CA . VAL A 1 75 ? -16.385 4.395 8.642 1.00 95.50 75 VAL A CA 1
ATOM 611 C C . VAL A 1 75 ? -14.922 4.799 8.474 1.00 95.50 75 VAL A C 1
ATOM 613 O O . VAL A 1 75 ? -14.481 5.856 8.908 1.00 95.50 75 VAL A O 1
ATOM 616 N N . VAL A 1 76 ? -14.133 3.966 7.791 1.00 97.69 76 VAL A N 1
ATOM 617 C CA . VAL A 1 76 ? -12.762 4.341 7.405 1.00 97.69 76 VAL A CA 1
ATOM 618 C C . VAL A 1 76 ? -12.812 5.535 6.438 1.00 97.69 76 VAL A C 1
ATOM 620 O O . VAL A 1 76 ? -13.546 5.464 5.452 1.00 97.69 76 VAL A O 1
ATOM 623 N N . PRO A 1 77 ? -12.017 6.602 6.628 1.00 97.88 77 PRO A N 1
ATOM 624 C CA . PRO A 1 77 ? -12.041 7.739 5.712 1.00 97.88 77 PRO A CA 1
ATOM 625 C C . PRO A 1 77 ? -11.773 7.334 4.251 1.00 97.88 77 PRO A C 1
ATOM 627 O O . PRO A 1 77 ? -11.001 6.410 3.961 1.00 97.88 77 PRO A O 1
ATOM 630 N N . ARG A 1 78 ? -12.446 8.011 3.314 1.00 96.06 78 ARG A N 1
ATOM 631 C CA . ARG A 1 78 ? -12.336 7.751 1.863 1.00 96.06 78 ARG A CA 1
ATOM 632 C C . ARG A 1 78 ? -11.293 8.620 1.173 1.00 96.06 78 ARG A C 1
ATOM 634 O O . ARG A 1 78 ? -10.843 8.284 0.078 1.00 96.06 78 ARG A O 1
ATOM 641 N N . ASP A 1 79 ? -10.921 9.725 1.796 1.00 95.62 79 ASP A N 1
ATOM 642 C CA . ASP A 1 79 ? -9.976 10.700 1.280 1.00 95.62 79 ASP A CA 1
ATOM 643 C C . ASP A 1 79 ? -8.626 10.630 2.009 1.00 95.62 79 ASP A C 1
ATOM 645 O O . ASP A 1 79 ? -8.462 10.012 3.063 1.00 95.62 79 ASP A O 1
ATOM 649 N N . ARG A 1 80 ? -7.615 11.252 1.398 1.00 95.44 80 ARG A N 1
ATOM 650 C CA . ARG A 1 80 ? -6.248 11.240 1.929 1.00 95.44 80 ARG A CA 1
ATOM 651 C C . ARG A 1 80 ? -6.128 12.008 3.234 1.00 95.44 80 ARG A C 1
ATOM 653 O O . ARG A 1 80 ? -5.304 11.616 4.055 1.00 95.44 80 ARG A O 1
ATOM 660 N N . ASP A 1 81 ? -6.878 13.089 3.395 1.00 96.75 81 ASP A N 1
ATOM 661 C CA . ASP A 1 81 ? -6.701 14.000 4.518 1.00 96.75 81 ASP A CA 1
ATOM 662 C C . ASP A 1 81 ? -7.215 13.345 5.796 1.00 96.75 81 ASP A C 1
ATOM 664 O O . ASP A 1 81 ? -6.468 13.281 6.771 1.00 96.75 81 ASP A O 1
ATOM 668 N N . GLY A 1 82 ? -8.392 12.716 5.750 1.00 97.56 82 GLY A N 1
ATOM 669 C CA . GLY A 1 82 ? -8.910 11.887 6.837 1.00 97.56 82 GLY A CA 1
ATOM 670 C C . GLY A 1 82 ? -8.004 10.692 7.145 1.00 97.56 82 GLY A C 1
ATOM 671 O O . GLY A 1 82 ? -7.653 10.455 8.299 1.00 97.56 82 GLY A O 1
ATOM 672 N N . LEU A 1 83 ? -7.525 9.967 6.125 1.00 98.19 83 LEU A N 1
ATOM 673 C CA . LEU A 1 83 ? -6.625 8.822 6.342 1.00 98.19 83 LEU A CA 1
ATOM 674 C C . LEU A 1 83 ? -5.300 9.227 7.002 1.00 98.19 83 LEU A C 1
ATOM 676 O O . LEU A 1 83 ? -4.783 8.492 7.842 1.00 98.19 83 LEU A O 1
ATOM 680 N N . LYS A 1 84 ? -4.745 10.389 6.646 1.00 97.62 84 LYS A N 1
ATOM 681 C CA . LYS A 1 84 ? -3.470 10.893 7.185 1.00 97.62 84 LYS A CA 1
ATOM 682 C C . LYS A 1 84 ? -3.576 11.443 8.609 1.00 97.62 84 LYS A C 1
ATOM 684 O O . LYS A 1 84 ? -2.537 11.714 9.208 1.00 97.62 84 LYS A O 1
ATOM 689 N N . GLN A 1 85 ? -4.780 11.564 9.170 1.00 97.94 85 GLN A N 1
ATOM 690 C CA . GLN A 1 85 ? -4.959 11.819 10.605 1.00 97.94 85 GLN A CA 1
ATOM 691 C C . GLN A 1 85 ? -4.554 10.604 11.454 1.00 97.94 85 GLN A C 1
ATOM 693 O O . GLN A 1 85 ? -4.208 10.751 12.626 1.00 97.94 85 GLN A O 1
ATOM 698 N N . ILE A 1 86 ? -4.544 9.401 10.869 1.00 98.19 86 ILE A N 1
ATOM 699 C CA . ILE A 1 86 ? -4.159 8.174 11.566 1.00 98.19 86 ILE A CA 1
ATOM 700 C C . ILE A 1 86 ? -2.638 8.134 11.732 1.00 98.19 86 ILE A C 1
ATOM 702 O O . ILE A 1 86 ? -1.871 8.127 10.763 1.00 98.19 86 ILE A O 1
ATOM 706 N N . LYS A 1 87 ? -2.173 8.033 12.977 1.00 96.06 87 LYS A N 1
ATOM 707 C CA . LYS A 1 87 ? -0.749 7.957 13.309 1.00 96.06 87 LYS A CA 1
ATOM 708 C C . LYS A 1 87 ? -0.083 6.784 12.591 1.00 96.06 87 LYS A C 1
ATOM 710 O O . LYS A 1 87 ? -0.413 5.626 12.819 1.00 96.06 87 LYS A O 1
ATOM 715 N N . GLY A 1 88 ? 0.920 7.088 11.770 1.00 93.00 88 GLY A N 1
ATOM 716 C CA . GLY A 1 88 ? 1.655 6.095 10.980 1.00 93.00 88 GLY A CA 1
ATOM 717 C C . GLY A 1 88 ? 1.121 5.898 9.559 1.00 93.00 88 GLY A C 1
ATOM 718 O O . GLY A 1 88 ? 1.792 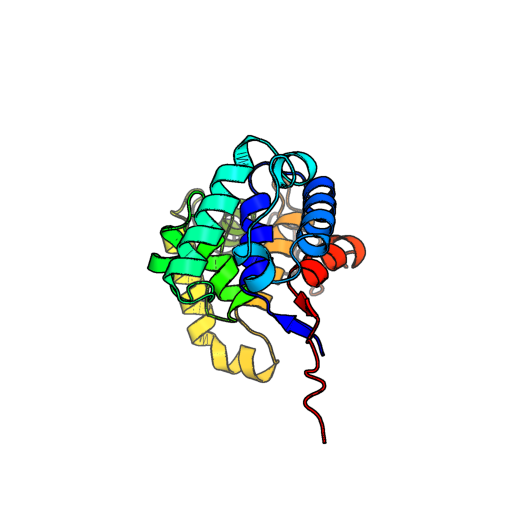5.246 8.759 1.00 93.00 88 GLY A O 1
ATOM 719 N N . VAL A 1 89 ? -0.014 6.505 9.199 1.00 96.31 89 VAL A N 1
ATOM 720 C CA . VAL A 1 89 ? -0.540 6.507 7.829 1.00 96.31 89 VAL A CA 1
ATOM 721 C C . VAL A 1 89 ? 0.045 7.682 7.048 1.00 96.31 89 VAL A C 1
ATOM 723 O O . VAL A 1 89 ? -0.364 8.830 7.175 1.00 96.31 89 VAL A O 1
ATOM 726 N N . GLY A 1 90 ? 1.040 7.379 6.214 1.00 93.88 90 GLY A N 1
ATOM 727 C CA . GLY A 1 90 ? 1.574 8.315 5.221 1.00 93.88 90 GLY A CA 1
ATOM 728 C C . GLY A 1 90 ? 0.911 8.169 3.847 1.00 93.88 90 GLY A C 1
ATOM 729 O O . GLY A 1 90 ? 0.048 7.319 3.636 1.00 93.88 90 GLY A O 1
ATOM 730 N N . GLU A 1 91 ? 1.406 8.933 2.868 1.00 92.44 91 GLU A N 1
ATOM 731 C CA . GLU A 1 91 ? 0.871 8.984 1.494 1.00 92.44 91 GLU A CA 1
ATOM 732 C C . GLU A 1 91 ? 0.714 7.600 0.839 1.00 92.44 91 GLU A C 1
ATOM 734 O O . GLU A 1 91 ? -0.263 7.335 0.143 1.00 92.44 91 GLU A O 1
ATOM 739 N N . LYS A 1 92 ? 1.668 6.687 1.078 1.00 91.50 92 LYS A N 1
ATOM 740 C CA . LYS A 1 92 ? 1.607 5.324 0.534 1.00 91.50 92 LYS A CA 1
ATOM 741 C C . LYS A 1 92 ? 0.428 4.541 1.118 1.00 91.50 92 LYS A C 1
ATOM 743 O O . LYS A 1 92 ? -0.337 3.959 0.360 1.00 91.50 92 LYS A O 1
ATOM 748 N N . ILE A 1 93 ? 0.295 4.510 2.445 1.00 94.94 93 ILE A N 1
ATOM 749 C CA . ILE A 1 93 ? -0.736 3.705 3.116 1.00 94.94 93 ILE A CA 1
ATOM 750 C C . ILE A 1 93 ? -2.120 4.274 2.804 1.00 94.94 93 ILE A C 1
ATOM 752 O O . ILE A 1 93 ? -3.011 3.506 2.455 1.00 94.94 93 ILE A O 1
ATOM 756 N N . ALA A 1 94 ? -2.275 5.602 2.809 1.00 96.38 94 ALA A N 1
ATOM 757 C CA . ALA A 1 94 ? -3.516 6.241 2.381 1.00 96.38 94 ALA A CA 1
ATOM 758 C C . ALA A 1 94 ? -3.886 5.847 0.937 1.00 96.38 94 ALA A C 1
ATOM 760 O O . ALA A 1 94 ? -5.014 5.440 0.667 1.00 96.38 94 ALA A O 1
ATOM 761 N N . GLY A 1 95 ? -2.913 5.870 0.017 1.00 94.44 95 GLY A N 1
ATOM 762 C CA . GLY A 1 95 ? -3.106 5.401 -1.355 1.00 94.44 95 GLY A CA 1
ATOM 763 C C . GLY A 1 95 ? -3.505 3.924 -1.449 1.00 94.44 95 GLY A C 1
ATOM 764 O O . GLY A 1 95 ? -4.355 3.584 -2.269 1.00 94.44 95 GLY A O 1
ATOM 765 N N . CYS A 1 96 ? -2.952 3.055 -0.597 1.00 93.69 96 CYS A N 1
ATOM 766 C CA . CYS A 1 96 ? -3.373 1.657 -0.522 1.00 93.69 96 CYS A CA 1
ATOM 767 C C . CYS A 1 96 ? -4.831 1.521 -0.075 1.00 93.69 96 CYS A C 1
ATOM 769 O O . CYS A 1 96 ? -5.579 0.790 -0.714 1.00 93.69 96 CYS A O 1
ATOM 771 N N . VAL A 1 97 ? -5.254 2.231 0.975 1.00 96.19 97 VAL A N 1
ATOM 772 C CA . VAL A 1 97 ? -6.646 2.183 1.462 1.00 96.19 97 VAL A CA 1
ATOM 773 C C . VAL A 1 97 ? -7.621 2.667 0.394 1.00 96.19 97 VAL A C 1
ATOM 775 O O . VAL A 1 97 ? -8.632 2.013 0.141 1.00 96.19 97 VAL A O 1
ATOM 778 N N . ILE A 1 98 ? -7.284 3.752 -0.302 1.00 95.50 98 ILE A N 1
ATOM 779 C CA . ILE A 1 98 ? -8.091 4.267 -1.412 1.00 95.50 98 ILE A CA 1
ATOM 780 C C . ILE A 1 98 ? -8.195 3.226 -2.535 1.00 95.50 98 ILE A C 1
ATOM 782 O O . ILE A 1 98 ? -9.300 2.917 -2.967 1.00 95.50 98 ILE A O 1
ATOM 786 N N . ALA A 1 99 ? -7.077 2.654 -2.989 1.00 92.25 99 ALA A N 1
ATOM 787 C CA . ALA A 1 99 ? -7.069 1.738 -4.132 1.00 92.25 99 ALA A CA 1
ATOM 788 C C . ALA A 1 99 ? -7.667 0.357 -3.816 1.00 92.25 99 ALA A C 1
ATOM 790 O O . ALA A 1 99 ? -8.564 -0.115 -4.515 1.00 92.25 99 ALA A O 1
ATOM 791 N N . TYR A 1 100 ? -7.182 -0.292 -2.759 1.00 91.62 100 TYR A N 1
ATOM 792 C CA . TYR A 1 100 ? -7.549 -1.665 -2.407 1.00 91.62 100 TYR A CA 1
ATOM 793 C C . TYR A 1 100 ? -8.835 -1.741 -1.586 1.00 91.62 100 TYR A C 1
ATOM 795 O O . TYR A 1 100 ? -9.632 -2.651 -1.790 1.00 91.62 100 TYR A O 1
ATOM 803 N N . GLY A 1 101 ? -9.056 -0.775 -0.695 1.00 93.56 101 GLY A N 1
ATOM 804 C CA . GLY A 1 101 ? -10.237 -0.728 0.160 1.00 93.56 101 GLY A CA 1
ATOM 805 C C . GLY A 1 101 ? -11.442 -0.130 -0.553 1.00 93.56 101 GLY A C 1
ATOM 806 O O . GLY A 1 101 ? -12.491 -0.762 -0.648 1.00 93.56 101 GLY A O 1
ATOM 807 N N . TRP A 1 102 ? -11.282 1.083 -1.085 1.00 93.75 102 TRP A N 1
ATOM 808 C CA . TRP A 1 102 ? -12.381 1.846 -1.689 1.00 93.75 102 TRP A CA 1
ATOM 809 C C . TRP A 1 102 ? -12.509 1.688 -3.207 1.00 93.75 102 TRP A C 1
ATOM 811 O O . TRP A 1 102 ? -13.509 2.115 -3.777 1.00 93.75 102 TRP A O 1
ATOM 821 N N . GLY A 1 103 ? -11.526 1.076 -3.873 1.00 89.94 103 GLY A N 1
ATOM 822 C CA . GLY A 1 103 ? -11.504 0.978 -5.335 1.00 89.94 103 GLY A CA 1
ATOM 823 C C . GLY A 1 103 ? -11.261 2.302 -6.055 1.00 89.94 103 GLY A C 1
ATOM 824 O O . GLY A 1 103 ? -11.562 2.415 -7.238 1.00 89.94 103 GLY A O 1
ATOM 825 N N . GLY A 1 104 ? -10.720 3.296 -5.355 1.00 90.69 104 GLY A N 1
ATOM 826 C CA . GLY A 1 104 ? -10.384 4.593 -5.917 1.00 90.69 104 GLY A CA 1
ATOM 827 C C . GLY A 1 104 ? -9.111 4.581 -6.765 1.00 90.69 104 GLY A C 1
ATOM 828 O O . GLY A 1 104 ? -8.269 3.686 -6.704 1.00 90.69 104 GLY A O 1
ATOM 829 N N . GLU A 1 105 ? -8.940 5.646 -7.538 1.00 90.75 105 GLU A N 1
ATOM 830 C CA . GLU A 1 105 ? -7.803 5.843 -8.436 1.00 90.75 105 GLU A CA 1
ATOM 831 C C . GLU A 1 105 ? -6.569 6.382 -7.684 1.00 90.75 105 GLU A C 1
ATOM 833 O O . GLU A 1 105 ? -6.231 7.578 -7.747 1.00 90.75 105 GLU A O 1
ATOM 838 N N . ALA A 1 106 ? -5.894 5.487 -6.957 1.00 91.06 106 ALA A N 1
ATOM 839 C CA . ALA A 1 106 ? -4.602 5.730 -6.320 1.00 91.06 106 ALA A CA 1
ATOM 840 C C . ALA A 1 106 ? -3.534 4.685 -6.710 1.00 91.06 106 ALA A C 1
ATOM 842 O O . ALA A 1 106 ? -3.817 3.501 -6.856 1.00 91.06 106 ALA A O 1
ATOM 843 N N . LEU A 1 107 ? -2.277 5.138 -6.825 1.00 91.31 107 LEU A N 1
ATOM 844 C CA . LEU A 1 107 ? -1.100 4.322 -7.162 1.00 91.31 107 LEU A CA 1
ATOM 845 C C . LEU A 1 107 ? -0.040 4.427 -6.048 1.00 91.31 107 LEU A C 1
ATOM 847 O O . LEU A 1 107 ? 0.819 5.315 -6.087 1.00 91.31 107 LEU A O 1
ATOM 851 N N . PRO A 1 108 ? -0.086 3.566 -5.016 1.00 91.94 108 PRO A N 1
ATOM 852 C CA . PRO A 1 108 ? 0.813 3.644 -3.865 1.00 91.94 108 PRO A CA 1
ATOM 853 C C . PRO A 1 108 ? 2.194 3.025 -4.146 1.00 91.94 108 PRO A C 1
ATOM 855 O O . PRO A 1 108 ? 2.573 2.004 -3.579 1.00 91.94 108 PRO A O 1
ATOM 858 N N . LEU A 1 109 ? 2.991 3.691 -4.985 1.00 92.12 109 LEU A N 1
ATOM 859 C CA . LEU A 1 109 ? 4.341 3.231 -5.339 1.00 92.12 109 LEU A CA 1
ATOM 860 C C . LEU A 1 109 ? 5.284 3.177 -4.124 1.00 92.12 109 LEU A C 1
ATOM 862 O O . LEU A 1 109 ? 5.325 4.115 -3.318 1.00 92.12 109 LEU A O 1
ATOM 866 N N . ASP A 1 110 ? 6.069 2.103 -4.037 1.00 90.50 110 ASP A N 1
ATOM 867 C CA . ASP A 1 110 ? 7.235 1.971 -3.161 1.00 90.50 110 ASP A CA 1
ATOM 868 C C . ASP A 1 110 ? 8.551 2.115 -3.949 1.00 90.50 110 ASP A C 1
ATOM 870 O O . ASP A 1 110 ? 8.543 2.316 -5.160 1.00 90.50 110 ASP A O 1
ATOM 874 N N . GLY A 1 111 ? 9.702 2.004 -3.277 1.00 91.50 111 GLY A N 1
ATOM 875 C CA . GLY A 1 111 ? 11.004 2.157 -3.937 1.00 91.50 111 GLY A CA 1
ATOM 876 C C . GLY A 1 111 ? 11.301 1.106 -5.016 1.00 91.50 111 GLY A C 1
ATOM 877 O O . GLY A 1 111 ? 12.056 1.384 -5.946 1.00 91.50 111 GLY A O 1
ATOM 878 N N . ASN A 1 112 ? 10.705 -0.090 -4.937 1.00 93.50 112 ASN A N 1
ATOM 879 C CA . ASN A 1 112 ? 10.843 -1.088 -5.997 1.00 93.50 112 ASN A CA 1
ATOM 880 C C . ASN A 1 112 ? 10.056 -0.659 -7.231 1.00 93.50 112 ASN A C 1
ATOM 882 O O . ASN A 1 112 ? 10.600 -0.672 -8.336 1.00 93.50 112 ASN A O 1
ATOM 886 N N . ALA A 1 113 ? 8.809 -0.238 -7.031 1.00 94.25 113 ALA A N 1
ATOM 887 C CA . ALA A 1 113 ? 7.961 0.275 -8.094 1.00 94.25 113 ALA A CA 1
ATOM 888 C C . ALA A 1 113 ? 8.557 1.538 -8.739 1.00 94.25 113 ALA A C 1
ATOM 890 O O . ALA A 1 113 ? 8.597 1.617 -9.963 1.00 94.25 113 ALA A O 1
ATOM 891 N N . CYS A 1 114 ? 9.097 2.478 -7.952 1.00 95.25 114 CYS A N 1
ATOM 892 C CA . CYS A 1 114 ? 9.788 3.658 -8.486 1.00 95.25 114 CYS A CA 1
ATOM 893 C C . CYS A 1 114 ? 10.955 3.260 -9.394 1.00 95.25 114 CYS A C 1
ATOM 895 O O . CYS A 1 114 ? 10.993 3.692 -10.540 1.00 95.25 114 CYS A O 1
ATOM 897 N N . ARG A 1 115 ? 11.837 2.358 -8.936 1.00 95.69 115 ARG A N 1
ATOM 898 C CA . ARG A 1 115 ? 12.961 1.855 -9.744 1.00 95.69 115 ARG A CA 1
ATOM 899 C C . ARG A 1 115 ? 12.494 1.240 -11.063 1.00 95.69 115 ARG A C 1
ATOM 901 O O . ARG A 1 115 ? 13.136 1.439 -12.091 1.00 95.69 115 ARG A O 1
ATOM 908 N N . LEU A 1 116 ? 11.420 0.448 -11.035 1.00 95.75 116 LEU A N 1
ATOM 909 C CA . LEU A 1 116 ? 10.854 -0.138 -12.250 1.00 95.75 116 LEU A CA 1
ATOM 910 C C . LEU A 1 116 ? 10.404 0.959 -13.223 1.00 95.75 116 LEU A C 1
ATOM 912 O O . LEU A 1 116 ? 10.766 0.908 -14.394 1.00 95.75 116 LEU A O 1
ATOM 916 N N . VAL A 1 117 ? 9.647 1.943 -12.737 1.00 94.94 117 VAL A N 1
ATOM 917 C CA . VAL A 1 117 ? 9.107 3.040 -13.555 1.00 94.94 117 VAL A CA 1
ATOM 918 C C . VAL A 1 117 ? 10.231 3.893 -14.138 1.00 94.94 117 VAL A C 1
ATOM 920 O O . VAL A 1 117 ? 10.207 4.175 -15.334 1.00 94.94 117 VAL A O 1
ATOM 923 N N . GLU A 1 118 ? 11.235 4.241 -13.332 1.00 95.06 118 GLU A N 1
ATOM 924 C CA . GLU A 1 118 ? 12.431 4.974 -13.765 1.00 95.06 118 GLU A CA 1
ATOM 925 C C . GLU A 1 118 ? 13.156 4.222 -14.888 1.00 95.06 118 GLU A C 1
ATOM 927 O O . GLU A 1 118 ? 13.386 4.781 -15.958 1.00 95.06 118 GLU A O 1
ATOM 932 N N . ARG A 1 119 ? 13.419 2.920 -14.702 1.00 95.00 119 ARG A N 1
ATOM 933 C CA . ARG A 1 119 ? 14.099 2.083 -15.705 1.00 95.00 119 ARG A CA 1
ATOM 934 C C . ARG A 1 119 ? 13.312 1.937 -17.002 1.00 95.00 119 ARG A C 1
ATOM 936 O O . ARG A 1 119 ? 13.888 2.085 -18.078 1.00 95.00 119 ARG A O 1
ATOM 943 N N . VAL A 1 120 ? 12.016 1.629 -16.916 1.00 94.06 120 VAL A N 1
ATOM 944 C CA . VAL A 1 120 ? 11.173 1.459 -18.112 1.00 94.06 120 VAL A CA 1
ATOM 945 C C . VAL A 1 120 ? 11.096 2.763 -18.896 1.00 94.06 120 VAL A C 1
ATOM 947 O O . VAL A 1 120 ? 11.236 2.738 -20.114 1.00 94.06 120 VAL A O 1
ATOM 950 N N . SER A 1 121 ? 10.945 3.886 -18.194 1.00 92.00 121 SER A N 1
ATOM 951 C CA . SER A 1 121 ? 10.733 5.204 -18.800 1.00 92.00 121 SER A CA 1
ATOM 952 C C . SER A 1 121 ? 12.028 5.951 -19.127 1.00 92.00 121 SER A C 1
ATOM 954 O O . SER A 1 121 ? 11.957 7.068 -19.627 1.00 92.00 121 SER A O 1
ATOM 956 N N . GLY A 1 122 ? 13.203 5.389 -18.818 1.00 91.44 122 GLY A N 1
ATOM 957 C CA . GLY A 1 122 ? 14.497 6.057 -19.023 1.00 91.44 122 GLY A CA 1
ATOM 958 C C . GLY A 1 122 ? 14.667 7.339 -18.199 1.00 91.44 122 GLY A C 1
ATOM 959 O O . GLY A 1 122 ? 15.483 8.191 -18.536 1.00 91.44 122 GLY A O 1
ATOM 960 N N . ILE A 1 123 ? 13.877 7.495 -17.136 1.00 90.69 123 ILE A N 1
ATOM 961 C CA . ILE A 1 123 ? 13.922 8.655 -16.248 1.00 90.69 123 ILE A CA 1
ATOM 962 C C . ILE A 1 123 ? 15.092 8.471 -15.277 1.00 90.69 123 ILE A C 1
ATOM 964 O O . ILE A 1 123 ? 15.349 7.362 -14.805 1.00 90.69 123 ILE A O 1
ATOM 968 N N . ALA A 1 124 ? 15.792 9.565 -14.968 1.00 89.19 124 ALA A N 1
ATOM 969 C CA . ALA A 1 124 ? 16.888 9.553 -14.006 1.00 89.19 124 ALA A CA 1
ATOM 970 C C . ALA A 1 124 ? 16.453 8.961 -12.654 1.00 89.19 124 ALA A C 1
ATOM 972 O O . ALA A 1 124 ? 15.332 9.173 -12.192 1.00 89.19 124 ALA A O 1
ATOM 973 N N . ALA A 1 125 ? 17.356 8.225 -12.008 1.00 89.50 125 ALA A N 1
ATOM 974 C CA . ALA A 1 125 ? 17.079 7.642 -10.703 1.00 89.50 125 ALA A CA 1
ATOM 975 C C . ALA A 1 125 ? 16.883 8.728 -9.633 1.00 89.50 125 ALA A C 1
ATOM 977 O O . ALA A 1 125 ? 17.591 9.737 -9.622 1.00 89.50 125 ALA A O 1
ATOM 978 N N . GLY A 1 126 ? 15.971 8.484 -8.693 1.00 88.88 126 GLY A N 1
ATOM 979 C CA . GLY A 1 126 ? 15.724 9.382 -7.565 1.00 88.88 126 GLY A CA 1
ATOM 980 C C . GLY A 1 126 ? 14.717 10.488 -7.865 1.00 88.88 126 GLY A C 1
A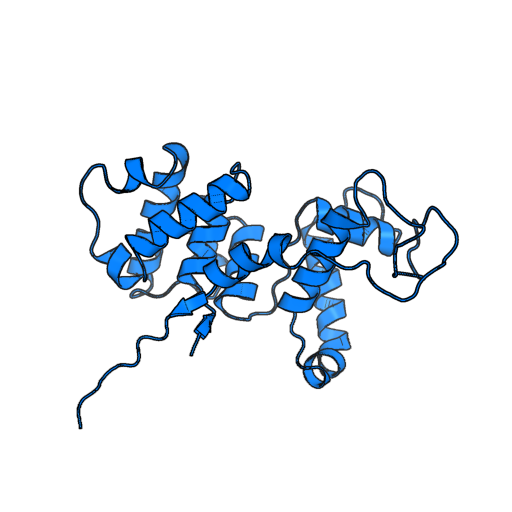TOM 981 O O . GLY A 1 126 ? 14.663 11.474 -7.126 1.00 88.88 126 GLY A O 1
ATOM 982 N N . VAL A 1 127 ? 13.899 10.338 -8.911 1.00 92.25 127 VAL A N 1
ATOM 983 C CA . VAL A 1 127 ? 12.806 11.282 -9.160 1.00 92.25 127 VAL A CA 1
ATOM 984 C C . VAL A 1 127 ? 11.814 11.238 -7.993 1.00 92.25 127 VAL A C 1
ATOM 986 O O . VAL A 1 127 ? 11.468 10.152 -7.512 1.00 92.25 127 VAL A O 1
ATOM 989 N N . PRO A 1 128 ? 11.319 12.401 -7.521 1.00 93.81 128 PRO A N 1
ATOM 990 C CA . PRO A 1 128 ? 10.318 12.447 -6.466 1.00 93.81 128 PRO A CA 1
ATOM 991 C C . PRO A 1 128 ? 9.133 11.524 -6.763 1.00 93.81 128 PRO A C 1
ATOM 993 O O . PRO A 1 128 ? 8.477 11.636 -7.801 1.00 93.81 128 PRO A O 1
ATOM 996 N N . VAL A 1 129 ? 8.818 10.624 -5.826 1.00 92.19 129 VAL A N 1
ATOM 997 C CA . VAL A 1 129 ? 7.769 9.605 -6.008 1.00 92.19 129 VAL A CA 1
ATOM 998 C C . VAL A 1 129 ? 6.408 10.216 -6.357 1.00 92.19 129 VAL A C 1
ATOM 1000 O O . VAL A 1 129 ? 5.616 9.607 -7.069 1.00 92.19 129 VAL A O 1
ATOM 1003 N N . GLN A 1 130 ? 6.132 11.434 -5.896 1.00 90.69 130 GLN A N 1
ATOM 1004 C CA . GLN A 1 130 ? 4.918 12.184 -6.202 1.00 90.69 130 GLN A CA 1
ATOM 1005 C C . GLN A 1 130 ? 4.791 12.478 -7.703 1.00 90.69 130 GLN A C 1
ATOM 1007 O O . GLN A 1 130 ? 3.698 12.338 -8.248 1.00 90.69 130 GLN A O 1
ATOM 1012 N N . LEU A 1 131 ? 5.897 12.801 -8.383 1.00 92.00 131 LEU A N 1
ATOM 1013 C CA . LEU A 1 131 ? 5.914 13.038 -9.829 1.00 92.00 131 LEU A CA 1
ATOM 1014 C C . LEU A 1 131 ? 5.685 11.740 -10.606 1.00 92.00 131 LEU A C 1
ATOM 1016 O O . LEU A 1 131 ? 4.888 11.719 -11.544 1.00 92.00 131 LEU A O 1
ATOM 1020 N N . LEU A 1 132 ? 6.310 10.638 -10.174 1.00 92.56 132 LEU A N 1
ATOM 1021 C CA . LEU A 1 132 ? 6.081 9.317 -10.773 1.00 92.56 132 LEU A CA 1
ATOM 1022 C C . LEU A 1 132 ? 4.614 8.891 -10.620 1.00 92.56 132 LEU A C 1
ATOM 1024 O O . LEU A 1 132 ? 3.985 8.460 -11.584 1.00 92.56 132 LEU A O 1
ATOM 1028 N N . ARG A 1 133 ? 4.034 9.072 -9.426 1.00 91.44 133 ARG A N 1
ATOM 1029 C CA . ARG A 1 133 ? 2.616 8.779 -9.154 1.00 91.44 133 ARG A CA 1
ATOM 1030 C C . ARG A 1 133 ? 1.679 9.612 -10.021 1.00 91.44 133 ARG A C 1
ATOM 1032 O O . ARG A 1 133 ? 0.743 9.054 -10.586 1.00 91.44 133 ARG A O 1
ATOM 1039 N N . ALA A 1 134 ? 1.922 10.918 -10.129 1.00 91.06 134 ALA A N 1
ATOM 1040 C CA . ALA A 1 134 ? 1.115 11.810 -10.957 1.00 91.06 134 ALA A CA 1
ATOM 1041 C C . ALA A 1 134 ? 1.179 11.413 -12.440 1.00 91.06 134 ALA A C 1
ATOM 1043 O O . ALA A 1 134 ? 0.143 11.314 -13.095 1.00 91.06 134 ALA A O 1
ATOM 1044 N N . SER A 1 135 ? 2.376 11.099 -12.939 1.00 91.56 135 SER A N 1
ATOM 1045 C CA . SER A 1 135 ? 2.595 10.697 -14.333 1.00 91.56 135 SER A CA 1
ATOM 1046 C C . SER A 1 135 ? 1.894 9.379 -14.665 1.00 91.56 135 SER A C 1
ATOM 1048 O O . SER A 1 135 ? 1.165 9.302 -15.651 1.00 91.56 135 SER A O 1
ATOM 1050 N N . LEU A 1 136 ? 2.032 8.356 -13.813 1.00 91.44 136 LEU A N 1
ATOM 1051 C CA . LEU A 1 136 ? 1.341 7.076 -14.010 1.00 91.44 136 LEU A CA 1
ATOM 1052 C C . LEU A 1 136 ? -0.175 7.203 -13.873 1.00 91.44 136 LEU A C 1
ATOM 1054 O O . LEU A 1 136 ? -0.908 6.545 -14.606 1.00 91.44 136 LEU A O 1
ATOM 1058 N N . LYS A 1 137 ? -0.660 8.054 -12.959 1.00 91.50 137 LYS A N 1
ATOM 1059 C CA . LYS A 1 137 ? -2.092 8.338 -12.850 1.00 91.50 137 LYS A CA 1
ATOM 1060 C C . LYS A 1 137 ? -2.618 8.995 -14.126 1.00 91.50 137 LYS A C 1
ATOM 1062 O O . LYS A 1 137 ? -3.652 8.569 -14.622 1.00 91.50 137 LYS A O 1
ATOM 1067 N N . SER A 1 138 ? -1.902 9.976 -14.672 1.00 92.31 138 SER A N 1
ATOM 1068 C CA . SER A 1 138 ? -2.251 10.600 -15.954 1.00 92.31 138 SER A CA 1
ATOM 1069 C C . SER A 1 138 ? -2.281 9.568 -17.087 1.00 92.31 138 SER A C 1
ATOM 1071 O O . SER A 1 138 ? -3.269 9.471 -17.809 1.00 92.31 138 SER A O 1
ATOM 1073 N N . LEU A 1 139 ? -1.257 8.709 -17.173 1.00 90.94 139 LEU A N 1
ATOM 1074 C CA . LEU A 1 139 ? -1.196 7.636 -18.167 1.00 90.94 139 LEU A CA 1
ATOM 1075 C C . LEU A 1 139 ? -2.381 6.668 -18.057 1.00 90.94 139 LEU A C 1
ATOM 1077 O O . LEU A 1 139 ? -2.976 6.321 -19.078 1.00 90.94 139 LEU A O 1
ATOM 1081 N N . TYR A 1 140 ? -2.731 6.256 -16.834 1.00 91.19 140 TYR A N 1
ATOM 1082 C CA . TYR A 1 140 ? -3.909 5.429 -16.578 1.00 91.19 140 TYR A CA 1
ATOM 1083 C C . TYR A 1 140 ? -5.183 6.120 -17.060 1.00 91.19 140 TYR A C 1
ATOM 1085 O O . TYR A 1 140 ? -5.966 5.502 -17.770 1.00 91.19 140 TYR A O 1
ATOM 1093 N N . LEU A 1 141 ? -5.386 7.393 -16.706 1.00 91.81 141 LEU A N 1
ATOM 1094 C CA . LEU A 1 141 ? -6.593 8.133 -17.077 1.00 91.81 141 LEU A CA 1
ATOM 1095 C C . LEU A 1 141 ? -6.745 8.235 -18.598 1.00 91.81 141 LEU A C 1
ATOM 1097 O O . LEU A 1 141 ? -7.835 7.996 -19.113 1.00 91.81 141 LEU A O 1
ATOM 1101 N N . SER A 1 142 ? -5.649 8.474 -19.321 1.00 94.81 142 SER A N 1
ATOM 1102 C CA . SER A 1 142 ? -5.642 8.486 -20.790 1.00 94.81 142 SER A CA 1
ATOM 1103 C C . SER A 1 142 ? -5.972 7.127 -21.422 1.00 94.81 142 SER A C 1
ATOM 1105 O O . SER A 1 142 ? -6.435 7.085 -22.557 1.00 94.81 142 SER A O 1
ATOM 1107 N N . HIS A 1 143 ? -5.771 6.018 -20.702 1.00 93.38 143 HIS A N 1
ATOM 1108 C CA . HIS A 1 143 ? -6.058 4.652 -21.166 1.00 93.38 143 HIS A CA 1
ATOM 1109 C C . HIS A 1 143 ? -7.237 3.999 -20.436 1.00 93.38 143 HIS A C 1
ATOM 1111 O O . HIS A 1 143 ? -7.487 2.803 -20.605 1.00 93.38 143 HIS A O 1
ATOM 1117 N N . ARG A 1 144 ? -7.991 4.762 -19.638 1.00 92.44 144 ARG A N 1
ATOM 1118 C CA . ARG A 1 144 ? -9.073 4.227 -18.809 1.00 92.44 144 ARG A CA 1
ATOM 1119 C C . ARG A 1 144 ? -10.128 3.453 -19.614 1.00 92.44 144 ARG A C 1
ATOM 1121 O O . ARG A 1 144 ? -10.444 2.344 -19.195 1.00 92.44 144 ARG A O 1
ATOM 1128 N N . PRO A 1 145 ? -10.590 3.911 -20.797 1.00 95.00 145 PRO A N 1
ATOM 1129 C CA . PRO A 1 145 ? -11.532 3.128 -21.600 1.00 95.00 145 PRO A CA 1
ATOM 1130 C C . PRO A 1 145 ? -11.005 1.735 -21.982 1.00 95.00 145 PRO A C 1
ATOM 1132 O O . PRO A 1 145 ? -11.753 0.763 -21.977 1.00 95.00 145 PRO A O 1
ATOM 1135 N N . TRP A 1 146 ? -9.707 1.619 -22.278 1.00 94.44 146 TRP A N 1
ATOM 1136 C CA . TRP A 1 146 ? -9.072 0.346 -22.632 1.00 94.44 146 TRP A CA 1
ATOM 1137 C C . TRP A 1 146 ? -8.977 -0.613 -21.436 1.00 94.44 146 TRP A C 1
ATOM 1139 O O . TRP A 1 146 ? -9.137 -1.826 -21.612 1.00 94.44 146 TRP A O 1
ATOM 1149 N N . MET A 1 147 ? -8.732 -0.067 -20.238 1.00 91.88 147 MET A N 1
ATOM 1150 C CA . MET A 1 147 ? -8.699 -0.802 -18.968 1.00 91.88 147 MET A CA 1
ATOM 1151 C C . MET A 1 147 ? -10.097 -1.307 -18.594 1.00 91.88 147 MET A C 1
ATOM 1153 O O . MET A 1 147 ? -10.274 -2.503 -18.360 1.00 91.88 147 MET A O 1
ATOM 1157 N N . ASP A 1 148 ? -11.093 -0.418 -18.631 1.00 91.94 148 ASP A N 1
ATOM 1158 C CA . ASP A 1 148 ? -12.481 -0.718 -18.268 1.00 91.94 148 ASP A CA 1
ATOM 1159 C C . ASP A 1 148 ? -13.062 -1.825 -19.171 1.00 91.94 148 ASP A C 1
ATOM 1161 O O . ASP A 1 148 ? -13.674 -2.770 -18.676 1.00 91.94 148 ASP A O 1
ATOM 1165 N N . GLN A 1 149 ? -12.782 -1.794 -20.483 1.00 95.00 149 GLN A N 1
ATOM 1166 C CA . GLN A 1 149 ? -13.178 -2.850 -21.436 1.00 95.00 149 GLN A CA 1
ATOM 1167 C C . GLN A 1 149 ? -12.624 -4.243 -21.099 1.00 95.00 149 GLN A C 1
ATOM 1169 O O . GLN A 1 149 ? -13.164 -5.248 -21.556 1.00 95.00 149 GLN A O 1
ATOM 1174 N N . ARG A 1 150 ? -11.537 -4.317 -20.325 1.00 92.56 150 ARG A N 1
ATOM 1175 C CA . ARG A 1 150 ? -10.892 -5.568 -19.890 1.00 92.56 150 ARG A CA 1
ATOM 1176 C C . ARG A 1 150 ? -11.225 -5.928 -18.446 1.00 92.56 150 ARG A C 1
ATOM 1178 O O . ARG A 1 150 ? -10.671 -6.890 -17.925 1.00 92.56 150 ARG A O 1
ATOM 1185 N N . GLY A 1 151 ? -12.096 -5.155 -17.796 1.00 90.12 151 GLY A N 1
ATOM 1186 C CA . GLY A 1 151 ? -12.395 -5.314 -16.376 1.00 90.12 151 GLY A CA 1
ATOM 1187 C C . GLY A 1 151 ? -11.191 -5.032 -15.476 1.00 90.12 151 GLY A C 1
ATOM 1188 O O . GLY A 1 151 ? -11.121 -5.574 -14.376 1.00 90.12 151 GLY A O 1
ATOM 1189 N N . LEU A 1 152 ? -10.234 -4.222 -15.941 1.00 89.19 152 LEU A N 1
ATOM 1190 C CA . LEU A 1 152 ? -9.051 -3.835 -15.180 1.00 89.19 152 LEU A CA 1
ATOM 1191 C C . LEU A 1 152 ? -9.262 -2.467 -14.538 1.00 89.19 152 LEU A C 1
ATOM 1193 O O . LEU A 1 152 ? -9.777 -1.543 -15.160 1.00 89.19 152 LEU A O 1
ATOM 1197 N N . ALA A 1 153 ? -8.782 -2.311 -13.312 1.00 89.31 153 ALA A N 1
ATOM 1198 C CA . ALA A 1 153 ? -8.778 -1.059 -12.575 1.00 89.31 153 ALA A CA 1
ATOM 1199 C C . ALA A 1 153 ? -7.346 -0.626 -12.228 1.00 89.31 153 ALA A C 1
ATOM 1201 O O . ALA A 1 153 ? -6.365 -1.352 -12.404 1.00 89.31 153 ALA A O 1
ATOM 1202 N N . MET A 1 154 ? -7.207 0.584 -11.680 1.00 90.06 154 MET A N 1
ATOM 1203 C CA . MET A 1 154 ? -5.902 1.114 -11.262 1.00 90.06 154 MET A CA 1
ATOM 1204 C C . MET A 1 154 ? -5.181 0.210 -10.245 1.00 90.06 154 MET A C 1
ATOM 1206 O O . MET A 1 154 ? -3.951 0.164 -10.217 1.00 90.06 154 MET A O 1
ATOM 1210 N N . VAL A 1 155 ? -5.935 -0.532 -9.428 1.00 88.75 155 VAL A N 1
ATOM 1211 C CA . VAL A 1 155 ? -5.367 -1.496 -8.480 1.00 88.75 155 VAL A CA 1
ATOM 1212 C C . VAL A 1 155 ? -4.653 -2.651 -9.190 1.00 88.75 155 VAL A C 1
ATOM 1214 O O . VAL A 1 155 ? -3.574 -3.038 -8.753 1.00 88.75 155 VAL A O 1
ATOM 1217 N N . ASP A 1 156 ? -5.172 -3.131 -10.322 1.00 87.88 156 ASP A N 1
ATOM 1218 C CA . ASP A 1 156 ? -4.553 -4.210 -11.101 1.00 87.88 156 ASP A CA 1
ATOM 1219 C C . ASP A 1 156 ? -3.247 -3.733 -11.743 1.00 87.88 156 ASP A C 1
ATOM 1221 O O . ASP A 1 156 ? -2.225 -4.417 -11.681 1.00 87.88 156 ASP A O 1
ATOM 1225 N N . LEU A 1 157 ? -3.235 -2.496 -12.257 1.00 89.44 157 LEU A N 1
ATOM 1226 C CA . LEU A 1 157 ? -2.008 -1.848 -12.726 1.00 89.44 157 LEU A CA 1
ATOM 1227 C C . LEU A 1 157 ? -0.963 -1.754 -11.604 1.00 89.44 157 LEU A C 1
ATOM 1229 O O . LEU A 1 157 ? 0.210 -2.068 -11.815 1.00 89.44 157 LEU A O 1
ATOM 1233 N N . HIS A 1 158 ? -1.379 -1.346 -10.403 1.00 90.88 158 HIS A N 1
ATOM 1234 C CA . HIS A 1 158 ? -0.486 -1.299 -9.250 1.00 90.88 158 HIS A CA 1
ATOM 1235 C C . HIS A 1 158 ? 0.065 -2.691 -8.891 1.00 90.88 158 HIS A C 1
ATOM 1237 O O . HIS A 1 158 ? 1.260 -2.813 -8.617 1.00 90.88 158 HIS A O 1
ATOM 1243 N N . GLU A 1 159 ? -0.762 -3.742 -8.918 1.00 86.94 159 GLU A N 1
ATOM 1244 C CA . GLU A 1 159 ? -0.317 -5.117 -8.661 1.00 86.94 159 GLU A CA 1
ATOM 1245 C C . GLU A 1 159 ? 0.702 -5.605 -9.690 1.00 86.94 159 GLU A C 1
ATOM 1247 O O . GLU A 1 159 ? 1.744 -6.131 -9.294 1.00 86.94 159 GLU A O 1
ATOM 1252 N N . ILE A 1 160 ? 0.458 -5.364 -10.981 1.00 88.25 160 ILE A N 1
ATOM 1253 C CA . ILE A 1 1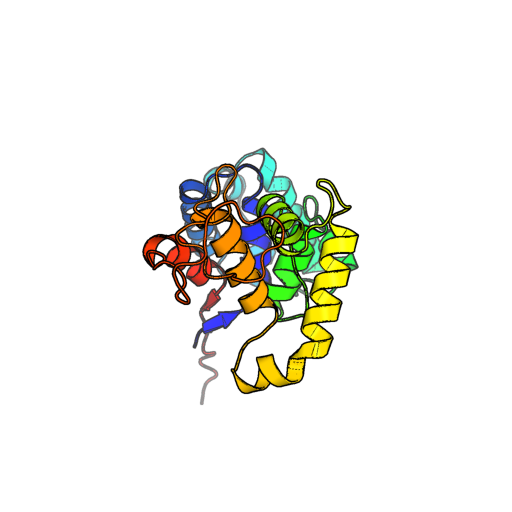60 ? 1.384 -5.720 -12.066 1.00 88.25 160 ILE A CA 1
ATOM 1254 C C . ILE A 1 160 ? 2.732 -5.015 -11.877 1.00 88.25 160 ILE A C 1
ATOM 1256 O O . ILE A 1 160 ? 3.781 -5.661 -11.916 1.00 88.25 160 ILE A O 1
ATOM 1260 N N . ILE A 1 161 ? 2.722 -3.704 -11.610 1.00 91.81 161 ILE A N 1
ATOM 1261 C CA . ILE A 1 161 ? 3.941 -2.920 -11.352 1.00 91.81 161 ILE A CA 1
ATOM 1262 C C . ILE A 1 161 ? 4.685 -3.474 -10.131 1.00 91.81 161 ILE A C 1
ATOM 1264 O O . ILE A 1 161 ? 5.898 -3.686 -10.191 1.00 91.81 161 ILE A O 1
ATOM 1268 N N . ARG A 1 162 ? 3.974 -3.734 -9.025 1.00 90.38 162 ARG A N 1
ATOM 1269 C CA . ARG A 1 162 ? 4.561 -4.263 -7.785 1.00 90.38 162 ARG A CA 1
ATOM 1270 C C . ARG A 1 162 ? 5.223 -5.621 -8.020 1.00 90.38 162 ARG A C 1
ATOM 1272 O O . ARG A 1 162 ? 6.390 -5.792 -7.670 1.00 90.38 162 ARG A O 1
ATOM 1279 N N . LEU A 1 163 ? 4.496 -6.567 -8.614 1.00 87.25 163 LEU A N 1
ATOM 1280 C CA . LEU A 1 163 ? 4.977 -7.927 -8.866 1.00 87.25 163 LEU A CA 1
ATOM 1281 C C . LEU A 1 163 ? 6.166 -7.923 -9.825 1.00 87.25 163 LEU A C 1
ATOM 1283 O O . LEU A 1 163 ? 7.187 -8.542 -9.524 1.00 87.25 163 LEU A O 1
ATOM 1287 N N . HIS A 1 164 ? 6.098 -7.161 -10.920 1.00 90.50 164 HIS A N 1
ATOM 1288 C CA . HIS A 1 164 ? 7.218 -7.003 -11.848 1.00 90.50 164 HIS A CA 1
ATOM 1289 C C . HIS A 1 164 ? 8.455 -6.469 -11.108 1.00 90.50 164 HIS A C 1
ATOM 1291 O O . HIS A 1 164 ? 9.538 -7.057 -11.182 1.00 90.50 164 HIS A O 1
ATOM 1297 N N . ALA A 1 165 ? 8.309 -5.393 -10.335 1.00 93.12 165 ALA A N 1
ATOM 1298 C CA . ALA A 1 165 ? 9.422 -4.775 -9.622 1.00 93.12 165 ALA A CA 1
ATOM 1299 C C . ALA A 1 165 ? 10.093 -5.701 -8.588 1.00 93.12 165 ALA A C 1
ATOM 1301 O O . ALA A 1 165 ? 11.278 -5.526 -8.286 1.00 93.12 165 ALA A O 1
ATOM 1302 N N . GLN A 1 166 ? 9.350 -6.669 -8.046 1.00 88.62 166 GLN A N 1
ATOM 1303 C CA . GLN A 1 166 ? 9.821 -7.610 -7.026 1.00 88.62 166 GLN A CA 1
ATOM 1304 C C . GLN A 1 166 ? 10.386 -8.917 -7.601 1.00 88.62 166 GLN A C 1
ATOM 1306 O O . GLN A 1 166 ? 11.291 -9.486 -6.997 1.00 88.62 166 GLN A O 1
ATOM 1311 N N . THR A 1 167 ? 9.901 -9.378 -8.756 1.00 87.56 167 THR A N 1
ATOM 1312 C CA . THR A 1 167 ? 10.231 -10.714 -9.302 1.00 87.56 167 THR A CA 1
ATOM 1313 C C . THR A 1 167 ? 11.113 -10.676 -10.555 1.00 87.56 167 THR A C 1
ATOM 1315 O O . THR A 1 167 ? 11.893 -11.600 -10.804 1.00 87.56 167 THR A O 1
ATOM 1318 N N . VAL A 1 168 ? 11.036 -9.597 -11.342 1.00 91.31 168 VAL A N 1
ATOM 1319 C CA . VAL A 1 168 ? 11.744 -9.467 -12.627 1.00 91.31 168 VAL A CA 1
ATOM 1320 C C . VAL A 1 168 ? 12.703 -8.283 -12.606 1.00 91.31 168 VAL A C 1
ATOM 1322 O O . VAL A 1 168 ? 13.912 -8.464 -12.749 1.00 91.31 168 VAL A O 1
ATOM 1325 N N . CYS A 1 169 ? 12.205 -7.069 -12.363 1.00 94.56 169 CYS A N 1
ATOM 1326 C CA . CYS A 1 169 ? 13.009 -5.842 -12.364 1.00 94.56 169 CYS A CA 1
ATOM 1327 C C . CYS A 1 169 ? 13.561 -5.528 -10.962 1.00 94.56 169 CYS A C 1
ATOM 1329 O O . CYS A 1 169 ? 13.389 -4.436 -10.401 1.00 94.56 169 CYS A O 1
ATOM 1331 N N . THR A 1 170 ? 14.232 -6.517 -10.371 1.00 93.88 170 THR A N 1
ATOM 1332 C CA . THR A 1 170 ? 14.891 -6.377 -9.064 1.00 93.88 170 THR A CA 1
ATOM 1333 C C . THR A 1 170 ? 16.144 -5.495 -9.173 1.00 93.88 170 THR A C 1
ATOM 1335 O O . THR A 1 170 ? 16.414 -4.917 -10.227 1.00 93.88 170 THR A O 1
ATOM 1338 N N . LYS A 1 171 ? 16.941 -5.355 -8.106 1.00 92.44 171 LYS A N 1
ATOM 1339 C CA . LYS A 1 171 ? 18.218 -4.618 -8.185 1.00 92.44 171 LYS A CA 1
ATOM 1340 C C . LYS A 1 171 ? 19.122 -5.165 -9.299 1.00 92.44 171 LYS A C 1
ATOM 1342 O O . LYS A 1 171 ? 19.627 -4.358 -10.076 1.00 92.44 171 LYS A O 1
ATOM 1347 N N . ALA A 1 172 ? 19.208 -6.491 -9.419 1.00 93.12 172 ALA A N 1
ATOM 1348 C CA . ALA A 1 172 ? 19.784 -7.207 -10.555 1.00 93.12 172 ALA A CA 1
ATOM 1349 C C . ALA A 1 172 ? 18.633 -7.703 -11.458 1.00 93.12 172 ALA A C 1
ATOM 1351 O O . ALA A 1 172 ? 17.998 -8.714 -11.141 1.00 93.12 172 ALA A O 1
ATOM 1352 N N . PRO A 1 173 ? 18.256 -6.952 -12.508 1.00 93.38 173 PRO A N 1
ATOM 1353 C CA . PRO A 1 173 ? 17.066 -7.266 -13.284 1.00 93.38 173 PRO A CA 1
ATOM 1354 C C . PRO A 1 173 ? 17.288 -8.494 -14.172 1.00 93.38 173 PRO A C 1
ATOM 1356 O O . PRO A 1 173 ? 18.298 -8.614 -14.859 1.00 93.38 173 PRO A O 1
ATOM 1359 N N . ALA A 1 174 ? 16.296 -9.377 -14.230 1.00 91.50 174 ALA A N 1
ATOM 1360 C CA . ALA A 1 174 ? 16.295 -10.511 -15.148 1.00 91.50 174 ALA A CA 1
ATOM 1361 C C . ALA A 1 174 ? 15.756 -10.076 -16.527 1.00 91.50 174 ALA A C 1
ATOM 1363 O O . ALA A 1 174 ? 14.674 -10.493 -16.941 1.00 91.50 174 ALA A O 1
ATOM 1364 N N . CYS A 1 175 ? 16.472 -9.179 -17.221 1.00 91.75 175 CYS A N 1
ATOM 1365 C CA . CYS A 1 175 ? 16.004 -8.558 -18.473 1.00 91.75 175 CYS A CA 1
ATOM 1366 C C . CYS A 1 175 ? 15.680 -9.567 -19.585 1.00 91.75 175 CYS A C 1
ATOM 1368 O O . CYS A 1 175 ? 14.745 -9.329 -20.348 1.00 91.75 175 CYS A O 1
ATOM 1370 N N . PHE A 1 176 ? 16.391 -10.697 -19.635 1.00 87.94 176 PHE A N 1
ATOM 1371 C CA . PHE A 1 176 ? 16.164 -11.773 -20.607 1.00 87.94 176 PHE A CA 1
ATOM 1372 C C . PHE A 1 176 ? 14.750 -12.378 -20.525 1.00 87.94 176 PHE A C 1
ATOM 1374 O O . PHE A 1 176 ? 14.220 -12.834 -21.528 1.00 87.94 176 PHE A O 1
ATOM 1381 N N . ARG A 1 177 ? 14.098 -12.319 -19.353 1.00 87.88 177 ARG A N 1
ATOM 1382 C CA . ARG A 1 177 ? 12.712 -12.780 -19.135 1.00 87.88 177 ARG A CA 1
ATOM 1383 C C . ARG A 1 177 ? 11.723 -11.641 -18.863 1.00 87.88 177 ARG A C 1
ATOM 1385 O O . ARG A 1 177 ? 10.650 -11.865 -18.310 1.00 87.88 177 ARG A O 1
ATOM 1392 N N . CYS A 1 178 ? 12.110 -10.397 -19.145 1.00 90.56 178 CYS A N 1
ATOM 1393 C CA . CYS A 1 178 ? 11.243 -9.240 -18.943 1.00 90.56 178 CYS A CA 1
ATOM 1394 C C . CYS A 1 178 ? 10.337 -9.040 -20.169 1.00 90.56 178 CYS A C 1
ATOM 1396 O O . CYS A 1 178 ? 10.876 -8.859 -21.263 1.00 90.56 178 CYS A O 1
ATOM 1398 N N . PRO A 1 179 ? 9.003 -8.969 -20.010 1.00 87.69 179 PRO A N 1
ATOM 1399 C CA . PRO A 1 179 ? 8.076 -8.823 -21.137 1.00 87.69 179 PRO A CA 1
ATOM 1400 C C . PRO A 1 179 ? 7.993 -7.391 -21.688 1.00 87.69 179 PRO A C 1
ATOM 1402 O O . PRO A 1 179 ? 7.412 -7.153 -22.741 1.00 87.69 179 PRO A O 1
ATOM 1405 N N . VAL A 1 180 ? 8.577 -6.400 -21.002 1.00 90.19 180 VAL A N 1
ATOM 1406 C CA . VAL A 1 180 ? 8.493 -4.989 -21.417 1.00 90.19 180 VAL A CA 1
ATOM 1407 C C . VAL A 1 180 ? 9.542 -4.690 -22.486 1.00 90.19 180 VAL A C 1
ATOM 1409 O O . VAL A 1 180 ? 10.667 -4.290 -22.169 1.00 90.19 180 VAL A O 1
ATOM 1412 N N . ALA A 1 181 ? 9.193 -4.916 -23.752 1.00 86.88 181 ALA A N 1
ATOM 1413 C CA . ALA A 1 181 ? 10.080 -4.698 -24.900 1.00 86.88 181 ALA A CA 1
ATOM 1414 C C . ALA A 1 181 ? 10.581 -3.245 -24.994 1.00 86.88 181 ALA A C 1
ATOM 1416 O O . A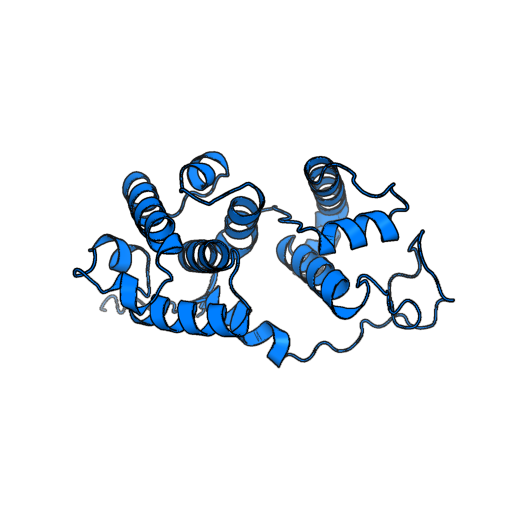LA A 1 181 ? 11.760 -3.013 -25.232 1.00 86.88 181 ALA A O 1
ATOM 1417 N N . ILE A 1 182 ? 9.708 -2.279 -24.695 1.00 89.50 182 ILE A N 1
ATOM 1418 C CA . ILE A 1 182 ? 9.958 -0.832 -24.814 1.00 89.50 182 ILE A CA 1
ATOM 1419 C C . ILE A 1 182 ? 10.793 -0.221 -23.669 1.00 89.50 182 ILE A C 1
ATOM 1421 O O . ILE A 1 182 ? 10.872 0.996 -23.543 1.00 89.50 182 ILE A O 1
ATOM 1425 N N . CYS A 1 183 ? 11.370 -1.039 -22.784 1.00 93.62 183 CYS A N 1
ATOM 1426 C CA . CYS A 1 183 ? 12.116 -0.554 -21.621 1.00 93.62 183 CYS A CA 1
ATOM 1427 C C . CYS A 1 183 ? 13.416 0.151 -22.043 1.00 93.62 183 CYS A C 1
ATOM 1429 O O . CYS A 1 183 ? 14.321 -0.491 -22.577 1.00 93.62 183 CYS A O 1
ATOM 1431 N N . LEU A 1 184 ? 13.541 1.441 -21.717 1.00 93.62 184 LEU A N 1
ATOM 1432 C CA . LEU A 1 184 ? 14.689 2.268 -22.110 1.00 93.62 184 LEU A CA 1
ATOM 1433 C C . LEU A 1 184 ? 15.990 1.949 -21.354 1.00 93.62 184 LEU A C 1
ATOM 1435 O O . LEU A 1 184 ? 17.065 2.327 -21.803 1.00 93.62 184 LEU A O 1
ATOM 1439 N N . SER A 1 185 ? 15.917 1.235 -20.226 1.00 92.62 185 SER A N 1
ATOM 1440 C CA . SER A 1 185 ? 17.091 0.804 -19.439 1.00 92.62 185 SER A CA 1
ATOM 1441 C C . SER A 1 185 ? 17.355 -0.706 -19.514 1.00 92.62 185 SER A C 1
ATOM 1443 O O . SER A 1 185 ? 17.927 -1.294 -18.591 1.00 92.62 185 SER A O 1
ATOM 1445 N N . ARG A 1 186 ? 16.862 -1.380 -20.557 1.00 89.38 186 ARG A N 1
ATOM 1446 C CA . ARG A 1 186 ? 16.996 -2.832 -20.734 1.00 89.38 186 ARG A CA 1
ATOM 1447 C C . ARG A 1 186 ? 18.467 -3.239 -20.929 1.00 89.38 186 ARG A C 1
ATOM 1449 O O . ARG A 1 186 ? 19.211 -2.574 -21.634 1.00 89.38 186 ARG A O 1
ATOM 1456 N N . GLN A 1 187 ? 18.866 -4.355 -20.309 1.00 85.56 187 GLN A N 1
ATOM 1457 C CA . GLN A 1 187 ? 20.257 -4.851 -20.290 1.00 85.56 187 GLN A CA 1
ATOM 1458 C C . GLN A 1 187 ? 20.483 -6.137 -21.111 1.00 85.56 187 GLN A C 1
ATOM 1460 O O . GLN A 1 187 ? 21.570 -6.700 -21.075 1.00 85.56 187 GLN A O 1
ATOM 1465 N N . ALA A 1 188 ? 19.457 -6.641 -21.801 1.00 81.31 188 ALA A N 1
ATOM 1466 C CA . ALA A 1 188 ? 19.521 -7.856 -22.616 1.00 81.31 188 ALA A CA 1
ATOM 1467 C C . ALA A 1 188 ? 18.561 -7.742 -23.804 1.00 81.31 188 ALA A C 1
ATOM 1469 O O . ALA A 1 188 ? 17.547 -7.047 -23.696 1.00 81.31 188 ALA A O 1
ATOM 1470 N N . GLU A 1 189 ? 18.838 -8.449 -24.896 1.00 79.88 189 GLU A N 1
ATOM 1471 C CA . GLU A 1 189 ? 17.926 -8.522 -26.041 1.00 79.88 189 GLU A CA 1
ATOM 1472 C C . GLU A 1 189 ? 16.541 -9.050 -25.633 1.00 79.88 189 GLU A C 1
ATOM 1474 O O . GLU A 1 189 ? 16.368 -9.740 -24.622 1.00 79.88 189 GLU A O 1
ATOM 1479 N N . TYR A 1 190 ? 15.518 -8.650 -26.383 1.00 75.31 190 TYR A N 1
ATOM 1480 C CA . TYR A 1 190 ? 14.143 -9.053 -26.119 1.00 75.31 190 TYR A CA 1
ATOM 1481 C C . TYR A 1 190 ? 13.897 -10.488 -26.594 1.00 75.31 190 TYR A C 1
ATOM 1483 O O . TYR A 1 190 ? 14.186 -10.809 -27.741 1.00 75.31 190 TYR A O 1
ATOM 1491 N N . GLN A 1 191 ? 13.362 -11.337 -25.711 1.00 70.62 191 GLN A N 1
ATOM 1492 C CA . GLN A 1 191 ? 13.219 -12.775 -25.971 1.00 70.62 191 GLN A CA 1
ATOM 1493 C C . GLN A 1 191 ? 11.836 -13.351 -25.622 1.00 70.62 191 GLN A C 1
ATOM 1495 O O . GLN A 1 191 ? 11.585 -14.514 -25.918 1.00 70.62 191 GLN A O 1
ATOM 1500 N N . THR A 1 192 ? 10.938 -12.588 -24.983 1.00 74.31 192 THR A N 1
ATOM 1501 C CA . THR A 1 192 ? 9.621 -13.100 -24.560 1.00 74.31 192 THR A CA 1
ATOM 1502 C C . THR A 1 192 ? 8.569 -12.000 -24.435 1.00 74.31 192 THR A C 1
ATOM 1504 O O . THR A 1 192 ? 8.845 -10.922 -23.909 1.00 74.31 192 THR A O 1
ATOM 1507 N N . ASP A 1 193 ? 7.346 -12.293 -24.863 1.00 77.12 193 ASP A N 1
ATOM 1508 C CA . ASP A 1 193 ? 6.130 -11.487 -24.700 1.00 77.12 193 ASP A CA 1
ATOM 1509 C C . ASP A 1 193 ? 5.277 -11.903 -23.495 1.00 77.12 193 ASP A C 1
ATOM 1511 O O . ASP A 1 193 ? 4.303 -11.230 -23.154 1.00 77.12 193 ASP A O 1
ATOM 1515 N N . THR A 1 194 ? 5.680 -12.961 -22.792 1.00 75.88 194 THR A N 1
ATOM 1516 C CA . THR A 1 194 ? 4.959 -13.497 -21.638 1.00 75.88 194 THR A CA 1
ATOM 1517 C C . THR A 1 194 ? 5.583 -13.042 -20.322 1.00 75.88 194 THR A C 1
ATOM 1519 O O . THR A 1 194 ? 6.806 -13.003 -20.151 1.00 75.88 194 THR A O 1
ATOM 1522 N N . PHE A 1 195 ? 4.732 -12.677 -19.358 1.00 69.75 195 PHE A N 1
ATOM 1523 C CA . PHE A 1 195 ? 5.186 -12.486 -17.983 1.00 69.75 195 PHE A CA 1
ATOM 1524 C C . PHE A 1 195 ? 5.621 -13.835 -17.403 1.00 69.75 195 PHE A C 1
ATOM 1526 O O . PHE A 1 195 ? 4.931 -14.830 -17.624 1.00 69.75 195 PHE A O 1
ATOM 1533 N N . PRO A 1 196 ? 6.720 -13.882 -16.629 1.00 73.50 196 PRO A N 1
ATOM 1534 C CA . PRO A 1 196 ? 7.075 -15.084 -15.891 1.00 73.50 196 PRO A CA 1
ATOM 1535 C C . PRO A 1 196 ? 5.921 -15.522 -14.995 1.00 73.50 196 PRO A C 1
ATOM 1537 O O . PRO A 1 196 ? 5.269 -14.675 -14.376 1.00 73.50 196 PRO A O 1
ATOM 1540 N N . GLU A 1 197 ? 5.708 -16.832 -14.893 1.00 76.88 197 GLU A N 1
ATOM 1541 C CA . GLU A 1 197 ? 4.755 -17.374 -13.933 1.00 76.88 197 GLU A CA 1
ATOM 1542 C C . GLU A 1 197 ? 5.129 -16.913 -12.521 1.00 76.88 197 GLU A C 1
ATOM 1544 O O . GLU A 1 197 ? 6.277 -17.023 -12.076 1.00 76.88 197 GLU A O 1
ATOM 1549 N N . VAL A 1 198 ? 4.144 -16.351 -11.826 1.00 66.19 198 VAL A N 1
ATOM 1550 C CA . VAL A 1 198 ? 4.263 -15.983 -10.420 1.00 66.19 198 VAL A CA 1
ATOM 1551 C C . VAL A 1 198 ? 3.535 -17.053 -9.631 1.00 66.19 198 VAL A C 1
ATOM 1553 O O . VAL A 1 198 ? 2.330 -17.218 -9.810 1.00 66.19 198 VAL A O 1
ATOM 1556 N N . ASP A 1 199 ? 4.256 -17.744 -8.748 1.00 70.31 199 ASP A N 1
ATOM 1557 C CA . ASP A 1 199 ? 3.675 -18.721 -7.828 1.00 70.31 199 ASP A CA 1
ATOM 1558 C C . ASP A 1 199 ? 2.467 -18.102 -7.094 1.00 70.31 199 ASP A C 1
ATOM 1560 O O . ASP A 1 199 ? 2.651 -17.129 -6.349 1.00 70.31 199 ASP A O 1
ATOM 1564 N N . PRO A 1 200 ? 1.241 -18.626 -7.288 1.00 66.75 200 PRO A N 1
ATOM 1565 C CA . PRO A 1 200 ? 0.046 -18.134 -6.614 1.00 66.75 200 PRO A CA 1
ATOM 1566 C C . PRO A 1 200 ? 0.181 -18.072 -5.090 1.00 66.75 200 PRO A C 1
ATOM 1568 O O . PRO A 1 200 ? -0.285 -17.112 -4.470 1.00 66.75 200 PRO A O 1
ATOM 1571 N N . ALA A 1 201 ? 0.907 -19.018 -4.489 1.00 66.69 201 ALA A N 1
ATOM 1572 C CA . ALA A 1 201 ? 1.124 -19.066 -3.045 1.00 66.69 201 ALA A CA 1
ATOM 1573 C C . ALA A 1 201 ? 1.935 -17.865 -2.522 1.00 66.69 201 ALA A C 1
ATOM 1575 O O . ALA A 1 201 ? 1.879 -17.536 -1.341 1.00 66.69 201 ALA A O 1
ATOM 1576 N N . SER A 1 202 ? 2.667 -17.159 -3.391 1.00 59.69 202 SER A N 1
ATOM 1577 C CA . SER A 1 202 ? 3.429 -15.966 -3.002 1.00 59.69 202 SER A CA 1
ATOM 1578 C C . SER A 1 202 ? 2.563 -14.721 -2.765 1.00 59.69 202 SER A C 1
ATOM 1580 O O . SER A 1 202 ? 3.055 -13.742 -2.197 1.00 59.69 202 SER A O 1
ATOM 1582 N N . TRP A 1 203 ? 1.289 -14.729 -3.183 1.00 65.25 203 TRP A N 1
ATOM 1583 C CA . TRP A 1 203 ? 0.406 -13.556 -3.101 1.00 65.25 203 TRP A CA 1
ATOM 1584 C C . TRP A 1 203 ? -1.041 -13.832 -2.672 1.00 65.25 203 TRP A C 1
ATOM 1586 O O . TRP A 1 203 ? -1.734 -12.876 -2.313 1.00 65.25 203 TRP A O 1
ATOM 1596 N N . GLN A 1 204 ? -1.508 -15.084 -2.686 1.00 65.44 204 GLN A N 1
ATOM 1597 C CA . GLN A 1 204 ? -2.878 -15.447 -2.295 1.00 65.44 204 GLN A CA 1
ATOM 1598 C C . GLN A 1 204 ? -3.209 -15.027 -0.857 1.00 65.44 204 GLN A C 1
ATOM 1600 O O . GLN A 1 204 ? -4.183 -14.297 -0.658 1.00 65.44 204 GLN A O 1
ATOM 1605 N N . ASP A 1 205 ? -2.337 -15.346 0.104 1.00 70.00 205 ASP A N 1
ATOM 1606 C CA . ASP A 1 205 ? -2.513 -14.998 1.522 1.00 70.00 205 ASP A CA 1
ATOM 1607 C C . ASP A 1 205 ? -2.756 -13.495 1.732 1.00 70.00 205 ASP A C 1
ATOM 1609 O O . ASP A 1 205 ? -3.568 -13.075 2.553 1.00 70.00 205 ASP A O 1
ATOM 1613 N N . TRP A 1 206 ? -2.078 -12.647 0.954 1.00 73.06 206 TRP A N 1
ATOM 1614 C CA . TRP A 1 206 ? -2.247 -11.197 1.039 1.00 73.06 206 TRP A CA 1
ATOM 1615 C C . TRP A 1 206 ? -3.605 -10.727 0.523 1.00 73.06 206 TRP A C 1
ATOM 1617 O O . TRP A 1 206 ? -4.189 -9.813 1.104 1.00 73.06 206 TRP A O 1
ATOM 1627 N N . ARG A 1 207 ? -4.113 -11.314 -0.567 1.00 75.31 207 ARG A N 1
ATOM 1628 C CA . ARG A 1 207 ? -5.402 -10.903 -1.146 1.00 75.31 207 ARG A CA 1
ATOM 1629 C C . ARG A 1 207 ? -6.567 -11.329 -0.275 1.00 75.31 207 ARG A C 1
ATOM 1631 O O . ARG A 1 207 ? -7.494 -10.542 -0.121 1.00 75.31 207 ARG A O 1
ATOM 1638 N N . GLU A 1 208 ? -6.510 -12.508 0.331 1.00 82.38 208 GLU A N 1
ATOM 1639 C CA . GLU A 1 208 ? -7.554 -12.967 1.253 1.00 82.38 208 GLU A CA 1
ATOM 1640 C C . GLU A 1 208 ? -7.684 -12.057 2.477 1.00 82.38 208 GLU A C 1
ATOM 1642 O O . GLU A 1 208 ? -8.789 -11.772 2.939 1.00 82.38 208 GLU A O 1
ATOM 1647 N N . LEU A 1 209 ? -6.568 -11.514 2.964 1.00 84.50 209 LEU A N 1
ATOM 1648 C CA . LEU A 1 209 ? -6.589 -10.578 4.082 1.00 84.50 209 LEU A CA 1
ATOM 1649 C C . LEU A 1 209 ? -7.214 -9.217 3.735 1.00 84.50 209 LEU A C 1
ATOM 1651 O O . LEU A 1 209 ? -7.676 -8.536 4.642 1.00 84.50 209 LEU A O 1
ATOM 1655 N N . LEU A 1 210 ? -7.270 -8.807 2.462 1.00 82.19 210 LEU A N 1
ATOM 1656 C CA . LEU A 1 210 ? -7.901 -7.539 2.038 1.00 82.19 210 LEU A CA 1
ATOM 1657 C C . LEU A 1 210 ? -9.432 -7.609 1.979 1.00 82.19 210 LEU A C 1
ATOM 1659 O O . LEU A 1 210 ? -10.111 -6.614 1.704 1.00 82.19 210 LEU A O 1
ATOM 1663 N N . LEU A 1 211 ? -9.972 -8.798 2.201 1.00 82.75 211 LEU A N 1
ATOM 1664 C CA . LEU A 1 211 ? -11.351 -9.126 1.941 1.00 82.75 211 LEU A CA 1
ATOM 1665 C C . LEU A 1 211 ? -12.106 -9.358 3.245 1.00 82.75 211 LEU A C 1
ATOM 1667 O O . LEU A 1 211 ? -11.628 -10.059 4.136 1.00 82.75 211 LEU A O 1
ATOM 1671 N N . GLU A 1 212 ? -13.297 -8.773 3.355 1.00 74.56 212 GLU A N 1
ATOM 1672 C CA . GLU A 1 212 ? -14.219 -9.059 4.454 1.00 74.56 212 GLU A CA 1
ATOM 1673 C C . GLU A 1 212 ? -15.213 -10.159 4.065 1.00 74.56 212 GLU A C 1
ATOM 1675 O O . GLU A 1 212 ? -15.702 -10.174 2.924 1.00 74.56 212 GLU A O 1
ATOM 1680 N N . PRO A 1 213 ? -15.553 -11.064 5.004 1.00 67.88 213 PRO A N 1
ATOM 1681 C CA . PRO A 1 213 ? -16.703 -11.929 4.828 1.00 67.88 213 PRO A CA 1
ATOM 1682 C C . PRO A 1 213 ? -17.947 -11.050 4.722 1.00 67.88 213 PRO A C 1
ATOM 1684 O O . PRO A 1 213 ? -18.173 -10.187 5.567 1.00 67.88 213 PRO A O 1
ATOM 1687 N N . VAL A 1 214 ? -18.772 -11.273 3.700 1.00 63.09 214 VAL A N 1
ATOM 1688 C CA . VAL A 1 214 ? -20.103 -10.664 3.678 1.00 63.09 214 VAL A CA 1
ATOM 1689 C C . VAL A 1 214 ? -20.912 -11.340 4.777 1.00 63.09 214 VAL A C 1
ATOM 1691 O O . VAL A 1 214 ? -21.274 -12.510 4.644 1.00 63.09 214 VAL A O 1
ATOM 1694 N N . THR A 1 215 ? -21.183 -10.621 5.866 1.00 56.41 215 THR A N 1
ATOM 1695 C CA . THR A 1 215 ? -22.283 -10.972 6.759 1.00 56.41 215 THR A CA 1
ATOM 1696 C C . THR A 1 215 ? -23.545 -10.866 5.921 1.00 56.41 215 THR A C 1
ATOM 1698 O O . THR A 1 215 ? -23.997 -9.768 5.606 1.00 56.41 215 THR A O 1
ATOM 1701 N N . VAL A 1 216 ? -24.079 -12.004 5.483 1.00 44.44 216 VAL A N 1
ATOM 1702 C CA . VAL A 1 216 ? -25.474 -12.044 5.055 1.00 44.44 216 VAL A CA 1
ATOM 1703 C C . VAL A 1 216 ? -26.238 -11.683 6.320 1.00 44.44 216 VAL A C 1
ATOM 1705 O O . VAL A 1 216 ? -26.204 -12.466 7.274 1.00 44.44 216 VAL A O 1
ATOM 1708 N N . SER A 1 217 ? -26.823 -10.483 6.389 1.00 41.94 217 SER A N 1
ATOM 1709 C CA . SER A 1 217 ? -27.859 -10.275 7.385 1.00 41.94 217 SER A CA 1
ATOM 1710 C C . SER A 1 217 ? -28.905 -11.332 7.061 1.00 41.94 217 SER A C 1
ATOM 1712 O O . SER A 1 217 ? -29.477 -11.374 5.973 1.00 41.94 217 SER A O 1
ATOM 1714 N N . ARG A 1 218 ? -29.072 -12.289 7.972 1.00 40.59 218 ARG A N 1
ATOM 1715 C CA . ARG A 1 218 ? -30.353 -12.965 8.095 1.00 40.59 218 ARG A CA 1
ATOM 1716 C C . ARG A 1 218 ? -31.278 -11.912 8.690 1.00 40.59 218 ARG A C 1
ATOM 1718 O O . ARG A 1 218 ? -31.531 -11.946 9.885 1.00 40.59 218 ARG A O 1
ATOM 1725 N N . ASP A 1 219 ? -31.643 -10.926 7.879 1.00 36.78 219 ASP A N 1
ATOM 1726 C CA . ASP A 1 219 ? -32.856 -10.185 8.148 1.00 36.78 219 ASP A CA 1
ATOM 1727 C C . ASP A 1 219 ? -33.985 -11.146 7.788 1.00 36.78 219 ASP A C 1
ATOM 1729 O O . ASP A 1 219 ? -34.032 -11.725 6.699 1.00 36.78 219 ASP A O 1
ATOM 1733 N N . GLU A 1 220 ? -34.753 -11.426 8.826 1.00 41.31 220 GLU A N 1
ATOM 1734 C CA . GLU A 1 220 ? -35.935 -12.262 8.890 1.00 41.31 220 GLU A CA 1
ATOM 1735 C C . GLU A 1 220 ? -37.000 -11.738 7.912 1.00 41.31 220 GLU A C 1
ATOM 1737 O O . GLU A 1 220 ? -37.349 -10.560 7.967 1.00 41.31 220 GLU A O 1
ATOM 1742 N N . ASP A 1 221 ? -37.417 -12.582 6.960 1.00 35.41 221 ASP A N 1
ATOM 1743 C CA . ASP A 1 221 ? -38.807 -13.025 6.699 1.00 35.41 221 ASP A CA 1
ATOM 1744 C C . ASP A 1 221 ? -38.928 -13.740 5.336 1.00 35.41 221 ASP A C 1
ATOM 1746 O O . ASP A 1 221 ? -38.583 -13.150 4.284 1.00 35.41 221 ASP A O 1
#

Sequence (221 aa):
GVRRSPYRTLILFGLSARTKDRLLVRMCHDFFRRFPTSERLLQGWADGDLDRIVRVGQKPFIESAAQVIRDHEGVVPRDRDGLKQIKGVGEKIAGCVIAYGWGGEALPLDGNACRLVERVSGIAAGVPVQLLRASLKSLYLSHRPWMDQRGLAMVDLHEIIRLHAQTVCTKAPACFRCPVAICLSRQAEYQTDTFPEVDPASWQDWRELLLEPVTVSRDED

pLDDT: mean 88.18, std 11.87, range [35.41, 98.5]

Foldseek 3Di:
DKAFALVLLLLLLLQPVVDDPVLSLQLLVLVCVQVVALVSVLVDDDPCSCVVRGPPVSVLQSVQQNVLCVVVVNDQDQDPVSQVSRPSDDPLSSLRSNCRRVVHQGQNDDLLLLLLQCQQVVNDPPDPVVVVRVVVSVVCVVCVVVQVVVVHGNSVVNVVSVCCSVPAVDVPHVLQQDLSQSGPNRDDHHDDNDHPDDDCVVPVSVSVSSIHDPPPPPPDD

Radius of gyration: 19.17 Å; chains: 1; bounding box: 59×33×55 Å

Secondary structure (DSSP, 8-state):
-EEE-HHHHHHHHHHTTT--HHHHHHHHHHHHHH--SHHHHHT---TTHHHHHS-GGGHHHHHHHHHHHHHTTT---SSHHHHHTSTT--HHHHHHIIIIIS--S-----HHHHHHHHHHHTPPTT--HHHHHHHHHHHHHHTHHHHHTTT--HHHHHHHHHHHHHHTSSSS--GGG---TT-TT--S----SSPPPPPGGGTHHHHHHTEEE--------